Protein AF-A0A1G4XG08-F1 (afdb_monomer_lite)

Organism: NCBI:txid1158459

Radius of gyration: 23.26 Å; chains: 1; bounding box: 49×81×55 Å

Sequence (220 aa):
MKAEENRLESWLKKSLYRDVFYKIGMWCVISIISFYIAGKTANFDVAKYLLSFLDKSMPQLNYGWMVLFIIAPVSFFMKDMEAMKPDTWGMETLRGKLGAALRKVTSDLLLWSSGVSTALLTISLMAFAILFYREPQVTYKSLMQIAFVLTVLFIFLFANVWCYFILKRNNAVLFSIMNSQRGIKLGHLIIILFCLYAAHKISVDIDKKATVEQSQPRTS

Structure (mmCIF, N/CA/C/O backbone):
data_AF-A0A1G4XG08-F1
#
_entry.id   AF-A0A1G4XG08-F1
#
loop_
_atom_site.group_PDB
_atom_site.id
_atom_site.type_symbol
_atom_site.label_atom_id
_ato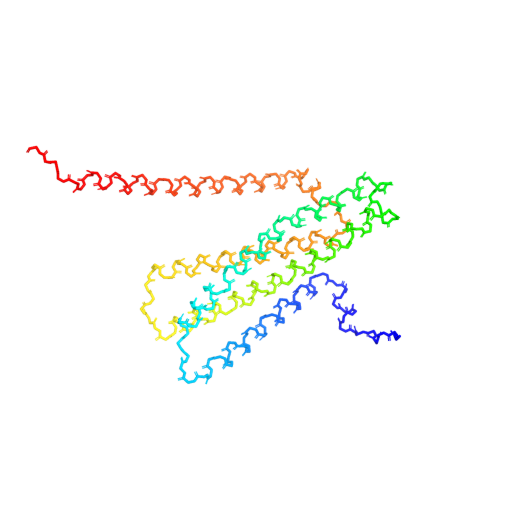m_site.label_alt_id
_atom_site.label_comp_id
_atom_site.label_asym_id
_atom_site.label_entity_id
_atom_site.label_seq_id
_atom_site.pdbx_PDB_ins_code
_atom_site.Cartn_x
_atom_site.Cartn_y
_atom_site.Cartn_z
_atom_site.occupancy
_atom_site.B_iso_or_equiv
_atom_site.auth_seq_id
_atom_site.auth_comp_id
_atom_site.auth_asym_id
_atom_site.auth_atom_id
_atom_site.pdbx_PDB_model_num
ATOM 1 N N . MET A 1 1 ? 17.732 -29.440 -4.649 1.00 34.38 1 MET A N 1
ATOM 2 C CA . MET A 1 1 ? 16.325 -29.796 -4.364 1.00 34.38 1 MET A CA 1
ATOM 3 C C . MET A 1 1 ? 15.429 -28.958 -5.262 1.00 34.38 1 MET A C 1
ATOM 5 O O . MET A 1 1 ? 15.412 -27.745 -5.103 1.00 34.38 1 MET A O 1
ATOM 9 N N . LYS A 1 2 ? 14.759 -29.562 -6.252 1.00 38.59 2 LYS A N 1
ATOM 10 C CA . LYS A 1 2 ? 13.660 -28.891 -6.963 1.00 38.59 2 LYS A CA 1
ATOM 11 C C . LYS A 1 2 ? 12.492 -28.866 -5.980 1.00 38.59 2 LYS A C 1
ATOM 13 O O . LYS A 1 2 ? 11.994 -29.932 -5.639 1.00 38.59 2 LYS A O 1
ATOM 18 N N . ALA A 1 3 ? 12.165 -27.691 -5.444 1.00 47.66 3 ALA A N 1
ATOM 19 C CA . ALA A 1 3 ? 10.993 -27.520 -4.595 1.00 47.66 3 ALA A CA 1
ATOM 20 C C . ALA A 1 3 ? 9.777 -28.068 -5.352 1.00 47.66 3 ALA A C 1
ATOM 22 O O . ALA A 1 3 ? 9.619 -27.744 -6.532 1.00 47.66 3 ALA A O 1
ATOM 23 N N . GLU A 1 4 ? 8.988 -28.933 -4.709 1.00 50.44 4 GLU A N 1
ATOM 24 C CA . GLU A 1 4 ? 7.711 -29.394 -5.252 1.00 50.44 4 GLU A CA 1
ATOM 25 C C . GLU A 1 4 ? 6.959 -28.192 -5.808 1.00 50.44 4 GLU A C 1
ATOM 27 O O . GLU A 1 4 ? 6.835 -27.160 -5.143 1.00 50.44 4 GLU A O 1
ATOM 32 N N . GLU A 1 5 ? 6.527 -28.302 -7.061 1.00 51.34 5 GLU A N 1
ATOM 33 C CA . GLU A 1 5 ? 5.815 -27.238 -7.746 1.00 51.34 5 GLU A CA 1
ATOM 34 C C . GLU A 1 5 ? 4.500 -27.007 -6.998 1.00 51.34 5 GLU A C 1
ATOM 36 O O . GLU A 1 5 ? 3.513 -27.730 -7.154 1.00 51.34 5 GLU A O 1
ATOM 41 N N . ASN A 1 6 ? 4.526 -26.038 -6.086 1.00 69.62 6 ASN A N 1
ATOM 42 C CA . ASN A 1 6 ? 3.450 -25.808 -5.149 1.00 69.62 6 ASN A CA 1
ATOM 43 C C . ASN A 1 6 ? 2.252 -25.310 -5.966 1.00 69.62 6 ASN A C 1
ATOM 45 O O . ASN A 1 6 ? 2.240 -24.171 -6.443 1.00 69.62 6 ASN A O 1
ATOM 49 N N . ARG A 1 7 ? 1.269 -26.189 -6.216 1.00 71.88 7 ARG A N 1
ATOM 50 C CA . ARG A 1 7 ? 0.156 -25.922 -7.150 1.00 71.88 7 ARG A CA 1
ATOM 51 C C . ARG A 1 7 ? -0.544 -24.607 -6.833 1.00 71.88 7 ARG A C 1
ATOM 53 O O . ARG A 1 7 ? -0.902 -23.877 -7.756 1.00 71.88 7 ARG A O 1
ATOM 60 N N . LEU A 1 8 ? -0.673 -24.285 -5.546 1.00 69.25 8 LEU A N 1
ATOM 61 C CA . LEU A 1 8 ? -1.238 -23.031 -5.060 1.00 69.25 8 LEU A CA 1
ATOM 62 C C . LEU A 1 8 ? -0.417 -21.818 -5.518 1.00 69.25 8 LEU A C 1
ATOM 64 O O . LEU A 1 8 ? -0.976 -20.864 -6.047 1.00 69.25 8 LEU A O 1
ATOM 68 N N . GLU A 1 9 ? 0.907 -21.876 -5.404 1.00 66.31 9 GLU A N 1
ATOM 69 C CA . GLU A 1 9 ? 1.798 -20.804 -5.849 1.00 66.31 9 GLU A CA 1
ATOM 70 C C . GLU A 1 9 ? 1.769 -20.642 -7.376 1.00 66.31 9 GLU A C 1
ATOM 72 O O . GLU A 1 9 ? 1.698 -19.520 -7.882 1.00 66.31 9 GLU A O 1
ATOM 77 N N . SER A 1 10 ? 1.735 -21.754 -8.121 1.00 72.50 10 SER A N 1
ATOM 78 C CA . SER A 1 10 ? 1.576 -21.725 -9.583 1.00 72.50 10 SER A CA 1
ATOM 79 C C . SER A 1 10 ? 0.238 -21.098 -10.004 1.00 72.50 10 SER A C 1
ATOM 81 O O . SER A 1 10 ? 0.164 -20.349 -10.978 1.00 72.50 10 SER A O 1
ATOM 83 N N . TRP A 1 11 ? -0.826 -21.357 -9.238 1.00 76.00 11 TRP A N 1
ATOM 84 C CA . TRP A 1 11 ? -2.170 -20.857 -9.502 1.00 76.00 11 TRP A CA 1
ATOM 85 C C . TRP A 1 11 ? -2.322 -19.378 -9.131 1.00 76.00 11 TRP A C 1
ATOM 87 O O . TRP A 1 11 ? -2.945 -18.625 -9.883 1.00 76.00 11 TRP A O 1
ATOM 97 N N . LEU A 1 12 ? -1.710 -18.944 -8.024 1.00 68.31 12 LEU A N 1
ATOM 98 C CA . LEU A 1 12 ? -1.659 -17.540 -7.608 1.00 68.31 12 LEU A CA 1
ATOM 99 C C . LEU A 1 12 ? -0.880 -16.689 -8.616 1.00 68.31 12 LEU A C 1
ATOM 101 O O . LEU A 1 12 ? -1.339 -15.615 -9.000 1.00 68.31 12 LEU A O 1
ATOM 105 N N . LYS A 1 13 ? 0.243 -17.204 -9.136 1.00 68.25 13 LYS A N 1
ATOM 106 C CA . LYS A 1 13 ? 1.067 -16.512 -10.143 1.00 68.25 13 LYS A CA 1
ATOM 107 C C . LYS A 1 13 ? 0.365 -16.304 -11.491 1.00 68.25 13 LYS A C 1
ATOM 109 O O . LYS A 1 13 ? 0.804 -15.450 -12.256 1.00 68.25 13 LYS A O 1
ATOM 114 N N . LYS A 1 14 ? -0.735 -17.018 -11.786 1.00 74.69 14 LYS A N 1
ATOM 115 C CA . LYS A 1 14 ? -1.495 -16.841 -13.042 1.00 74.69 14 LYS A CA 1
ATOM 116 C C . LYS A 1 14 ? -2.183 -15.481 -13.159 1.00 74.69 14 LYS A C 1
ATOM 118 O O . LYS A 1 14 ? -2.494 -15.066 -14.270 1.00 74.69 14 LYS A O 1
ATOM 123 N N . SER A 1 15 ? -2.469 -14.795 -12.053 1.00 76.56 15 SER A N 1
ATOM 124 C CA . SER A 1 15 ? -3.099 -13.473 -12.099 1.00 76.56 15 SER A CA 1
ATOM 125 C C . SER A 1 15 ? -2.672 -12.619 -10.914 1.00 76.56 15 SER A C 1
ATOM 127 O O . SER A 1 15 ? -2.851 -13.014 -9.765 1.00 76.56 15 SER A O 1
ATOM 129 N N . LEU A 1 16 ? -2.188 -11.406 -11.199 1.00 77.56 16 LEU A N 1
ATOM 130 C CA . LEU A 1 16 ? -1.813 -10.418 -10.179 1.00 77.56 16 LEU A CA 1
ATOM 131 C C . LEU A 1 16 ? -2.965 -10.125 -9.210 1.00 77.56 16 LEU A C 1
ATOM 133 O O . LEU A 1 16 ? -2.740 -9.981 -8.014 1.00 77.56 16 LEU A O 1
ATOM 137 N N . TYR A 1 17 ? -4.203 -10.104 -9.710 1.00 77.62 17 TYR A N 1
ATOM 138 C CA . TYR A 1 17 ? -5.384 -9.919 -8.869 1.00 77.62 17 TYR A CA 1
ATOM 139 C C . TYR A 1 17 ? -5.550 -11.058 -7.866 1.00 77.62 17 TYR A C 1
ATOM 141 O O . TYR A 1 17 ? -5.845 -10.796 -6.707 1.00 77.62 17 TYR A O 1
ATOM 149 N N . ARG A 1 18 ? -5.319 -12.311 -8.275 1.00 80.06 18 ARG A N 1
ATOM 150 C CA . ARG A 1 18 ? -5.441 -13.469 -7.375 1.00 80.06 18 ARG A CA 1
ATOM 151 C C . ARG A 1 18 ? -4.390 -13.437 -6.274 1.00 80.06 18 ARG A C 1
ATOM 153 O O . ARG A 1 18 ? -4.743 -13.688 -5.129 1.00 80.06 18 ARG A O 1
ATOM 160 N N . ASP A 1 19 ? -3.146 -13.089 -6.604 1.00 79.81 19 ASP A N 1
ATOM 161 C CA . ASP A 1 19 ? -2.077 -12.942 -5.606 1.00 79.81 19 ASP A CA 1
ATOM 162 C C . ASP A 1 19 ? -2.430 -11.856 -4.575 1.00 79.81 19 ASP A C 1
ATOM 164 O O . ASP A 1 19 ? -2.387 -12.102 -3.370 1.00 79.81 19 ASP A O 1
ATOM 168 N N . VAL A 1 20 ? -2.877 -10.682 -5.036 1.00 82.50 20 VAL A N 1
ATOM 169 C CA . VAL A 1 20 ? -3.282 -9.574 -4.155 1.00 82.50 20 VAL A CA 1
ATOM 170 C C . VAL A 1 20 ? -4.487 -9.951 -3.289 1.00 82.50 20 VAL A C 1
ATOM 172 O O . VAL A 1 20 ? -4.418 -9.810 -2.071 1.00 82.50 20 VAL A O 1
ATOM 175 N N . PHE A 1 21 ? -5.569 -10.472 -3.878 1.00 84.06 21 PHE A N 1
ATOM 176 C CA . PHE A 1 21 ? -6.766 -10.861 -3.124 1.00 84.06 21 PHE A CA 1
ATOM 177 C C . PHE A 1 21 ? -6.480 -11.961 -2.106 1.00 84.06 21 PHE A C 1
ATOM 179 O O . PHE A 1 21 ? -6.967 -11.882 -0.982 1.00 84.06 21 PHE A O 1
ATOM 186 N N . TYR A 1 22 ? -5.671 -12.959 -2.469 1.00 85.25 22 TYR A N 1
ATOM 187 C CA . TYR A 1 22 ? -5.284 -14.023 -1.550 1.00 85.25 22 TYR A CA 1
ATOM 188 C C . TYR A 1 22 ? -4.519 -13.468 -0.350 1.00 85.25 22 TYR A C 1
ATOM 190 O O . TYR A 1 22 ? -4.859 -13.770 0.790 1.00 85.25 22 TYR A O 1
ATOM 198 N N . LYS A 1 23 ? -3.524 -12.608 -0.583 1.00 83.19 23 LYS A N 1
ATOM 199 C CA . LYS A 1 23 ? -2.734 -12.013 0.499 1.00 83.19 23 LYS A CA 1
ATOM 200 C C . LYS A 1 23 ? -3.562 -11.082 1.379 1.00 83.19 23 LYS A C 1
ATOM 202 O O . LYS A 1 23 ? -3.493 -11.217 2.595 1.00 83.19 23 LYS A O 1
ATOM 207 N N . ILE A 1 24 ? -4.382 -10.203 0.800 1.00 84.94 24 ILE A N 1
ATOM 208 C CA . ILE A 1 24 ? -5.313 -9.350 1.560 1.00 84.94 24 ILE A CA 1
ATOM 209 C C . ILE A 1 24 ? -6.262 -10.222 2.396 1.00 84.94 24 ILE A C 1
ATOM 211 O O . ILE A 1 24 ? -6.408 -9.993 3.594 1.00 84.94 24 ILE A O 1
ATOM 215 N N . GLY A 1 25 ? -6.844 -11.267 1.800 1.00 85.75 25 GLY A N 1
ATOM 216 C CA . GLY A 1 25 ? -7.726 -12.205 2.494 1.00 85.75 25 GLY A CA 1
ATOM 217 C C . GLY A 1 25 ? -7.040 -12.920 3.660 1.00 85.75 25 GLY A C 1
ATOM 218 O O . GLY A 1 25 ? -7.596 -12.976 4.754 1.00 85.75 25 GLY A O 1
ATOM 219 N N . MET A 1 26 ? -5.808 -13.397 3.468 1.00 87.62 26 MET A N 1
ATOM 220 C CA . MET A 1 26 ? -5.012 -14.012 4.535 1.00 87.62 26 MET A CA 1
ATOM 221 C C . MET A 1 26 ? -4.754 -13.037 5.688 1.00 87.62 26 MET A C 1
ATOM 223 O O . MET A 1 26 ? -4.928 -13.407 6.848 1.00 87.62 26 MET A O 1
ATOM 227 N N . TRP A 1 27 ? -4.407 -11.781 5.390 1.00 88.88 27 TRP A N 1
ATOM 228 C CA . TRP A 1 27 ? -4.229 -10.748 6.413 1.00 88.88 27 TRP A CA 1
ATOM 229 C C . TRP A 1 27 ? -5.525 -10.442 7.172 1.00 88.88 27 TRP A C 1
ATOM 231 O O . TRP A 1 27 ? -5.478 -10.304 8.395 1.00 88.88 27 TRP A O 1
ATOM 241 N N . CYS A 1 28 ? -6.681 -10.417 6.501 1.00 87.38 28 CYS A N 1
ATOM 242 C CA . CYS A 1 28 ? -7.980 -10.309 7.173 1.00 87.38 28 CYS A CA 1
ATOM 243 C C . CYS A 1 28 ? -8.215 -11.478 8.140 1.00 87.38 28 CYS A C 1
ATOM 245 O O . CYS A 1 28 ? -8.526 -11.252 9.306 1.00 87.38 28 CYS A O 1
ATOM 247 N N . VAL A 1 29 ? -8.031 -12.723 7.685 1.00 88.19 29 VAL A N 1
ATOM 248 C CA . VAL A 1 29 ? -8.264 -13.927 8.506 1.00 88.19 29 VAL A CA 1
ATOM 249 C C . VAL A 1 29 ? -7.344 -13.953 9.728 1.00 88.19 29 VAL A C 1
ATOM 251 O O . VAL A 1 29 ? -7.820 -14.150 10.845 1.00 88.19 29 VAL A O 1
ATOM 254 N N . ILE A 1 30 ? -6.046 -13.688 9.543 1.00 86.81 30 ILE A N 1
ATOM 255 C CA . ILE A 1 30 ? -5.068 -13.609 10.643 1.00 86.81 30 ILE A CA 1
ATOM 256 C C . ILE A 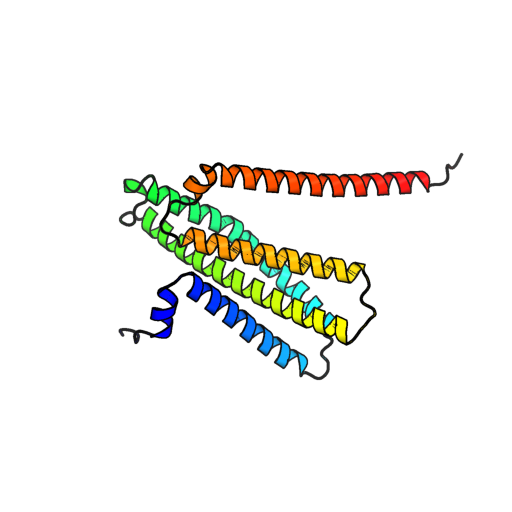1 30 ? -5.487 -12.549 11.665 1.00 86.81 30 ILE A C 1
ATOM 258 O O . ILE A 1 30 ? -5.389 -12.778 12.871 1.00 86.81 30 ILE A O 1
ATOM 262 N N . SER A 1 31 ? -5.986 -11.408 11.192 1.00 84.94 31 SER A N 1
ATOM 263 C CA . SER A 1 31 ? -6.407 -10.300 12.052 1.00 84.94 31 SER A CA 1
ATOM 264 C C . SER A 1 31 ? -7.659 -10.641 12.847 1.00 84.94 31 SER A C 1
ATOM 266 O O . SER A 1 31 ? -7.698 -10.385 14.046 1.00 84.94 31 SER A O 1
ATOM 268 N N . ILE A 1 32 ? -8.648 -11.280 12.214 1.00 85.44 32 ILE A N 1
ATOM 269 C CA . ILE A 1 32 ? -9.876 -11.738 12.876 1.00 85.44 32 ILE A CA 1
ATOM 270 C C . ILE A 1 32 ? -9.545 -12.763 13.964 1.00 85.44 32 ILE A C 1
ATOM 272 O O . ILE A 1 32 ? -10.027 -12.638 15.087 1.00 85.44 32 ILE A O 1
ATOM 276 N N . ILE A 1 33 ? -8.697 -13.753 13.662 1.00 85.44 33 ILE A N 1
ATOM 277 C CA . ILE A 1 33 ? -8.288 -14.779 14.632 1.00 85.44 33 ILE A CA 1
ATOM 278 C C . ILE A 1 33 ? -7.517 -14.143 15.791 1.00 85.44 33 ILE A C 1
ATOM 280 O O . ILE A 1 33 ? -7.834 -14.401 16.951 1.00 85.44 33 ILE A O 1
ATOM 284 N N . SER A 1 34 ? -6.541 -13.282 15.489 1.00 82.25 34 SER A N 1
ATOM 285 C CA . SER A 1 34 ? -5.762 -12.559 16.503 1.00 82.25 34 SER A CA 1
ATOM 286 C C . SER A 1 34 ? -6.666 -11.738 17.421 1.00 82.25 34 SER A C 1
ATOM 288 O O . SER A 1 34 ? -6.534 -11.805 18.642 1.00 82.25 34 SER A O 1
ATOM 290 N N . PHE A 1 35 ? -7.628 -11.017 16.841 1.00 79.12 35 PHE A N 1
ATOM 291 C CA . PHE A 1 35 ? -8.590 -10.216 17.587 1.00 79.12 35 PHE A CA 1
ATOM 292 C C . PHE A 1 35 ? -9.527 -11.082 18.439 1.00 79.12 35 PHE A C 1
ATOM 294 O O . PHE A 1 35 ? -9.784 -10.757 19.594 1.00 79.12 35 PHE A O 1
ATOM 301 N N . TYR A 1 36 ? -9.999 -12.215 17.914 1.00 81.12 36 TYR A N 1
ATOM 302 C CA . TYR A 1 36 ? -10.846 -13.153 18.652 1.00 81.12 36 TYR A CA 1
ATOM 303 C C . TYR A 1 36 ? -10.124 -13.779 19.855 1.00 81.12 36 TYR A C 1
ATOM 305 O O . TYR A 1 36 ? -10.696 -13.863 20.942 1.00 81.12 36 TYR A O 1
ATOM 313 N N . ILE A 1 37 ? -8.862 -14.188 19.682 1.00 80.44 37 ILE A N 1
ATOM 314 C CA . ILE A 1 37 ? -8.031 -14.715 20.775 1.00 80.44 37 ILE A CA 1
ATOM 315 C C . ILE A 1 37 ? -7.805 -13.630 21.831 1.00 80.44 37 ILE A C 1
ATOM 317 O O . ILE A 1 37 ? -7.981 -13.890 23.021 1.00 80.44 37 ILE A O 1
ATOM 321 N N . ALA A 1 38 ? -7.465 -12.413 21.401 1.00 73.75 38 ALA A N 1
ATOM 322 C CA . ALA A 1 38 ? -7.266 -11.283 22.300 1.00 73.75 38 ALA A CA 1
ATOM 323 C C . ALA A 1 38 ? -8.551 -10.909 23.059 1.00 73.75 38 ALA A C 1
ATOM 325 O O . ALA A 1 38 ? -8.492 -10.628 24.247 1.00 73.75 38 ALA A O 1
ATOM 326 N N . GLY A 1 39 ? -9.720 -10.988 22.419 1.00 68.25 39 GLY A N 1
ATOM 327 C CA . GLY A 1 39 ? -11.009 -10.705 23.054 1.00 68.25 39 GLY A CA 1
ATOM 328 C C . GLY A 1 39 ? -11.451 -11.731 24.104 1.00 68.25 39 GLY A C 1
ATOM 329 O O . GLY A 1 39 ? -12.315 -11.422 24.921 1.00 68.25 39 GLY A O 1
ATOM 330 N N . LYS A 1 40 ? -10.880 -12.945 24.108 1.00 70.38 40 LYS A N 1
ATOM 331 C CA . LYS A 1 40 ? -11.204 -13.996 25.088 1.00 70.38 40 LYS A CA 1
ATOM 332 C C . LYS A 1 40 ? -10.440 -13.889 26.410 1.00 70.38 40 LYS A C 1
ATOM 334 O O . LYS A 1 40 ? -10.789 -14.605 27.348 1.00 70.38 40 LYS A O 1
ATOM 339 N N . THR A 1 41 ? -9.419 -13.040 26.526 1.00 69.12 41 THR A N 1
ATOM 340 C CA . THR A 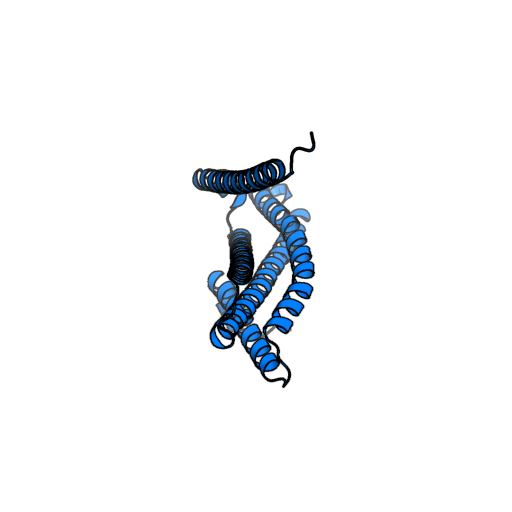1 41 ? -8.733 -12.829 27.809 1.00 69.12 41 THR A CA 1
ATOM 341 C C . THR A 1 41 ? -9.561 -11.911 28.716 1.00 69.12 41 THR A C 1
ATOM 343 O O . THR A 1 41 ? -10.069 -10.875 28.297 1.00 69.12 41 THR A O 1
ATOM 346 N N . ALA A 1 42 ? -9.720 -12.310 29.982 1.00 45.72 42 ALA A N 1
ATOM 347 C CA . ALA A 1 42 ? -10.758 -11.849 30.917 1.00 45.72 42 ALA A CA 1
ATOM 348 C C . ALA A 1 42 ? -10.748 -10.351 31.324 1.00 45.72 42 ALA A C 1
ATOM 350 O O . ALA A 1 42 ? -11.542 -9.957 32.167 1.00 45.72 42 ALA A O 1
ATOM 351 N N . ASN A 1 43 ? -9.896 -9.508 30.729 1.00 56.03 43 ASN A N 1
ATOM 352 C CA . ASN A 1 43 ? -9.788 -8.066 31.007 1.00 56.03 43 ASN A CA 1
ATOM 353 C C . ASN A 1 43 ? -9.700 -7.224 29.717 1.00 56.03 43 ASN A C 1
ATOM 355 O O . ASN A 1 43 ? -9.022 -6.194 29.679 1.00 56.03 43 ASN A O 1
ATOM 359 N N . PHE A 1 44 ? -10.321 -7.681 28.626 1.00 57.78 44 PHE A N 1
ATOM 360 C CA . PHE A 1 44 ? -10.212 -7.008 27.334 1.00 57.78 44 PHE A CA 1
ATOM 361 C C . PHE A 1 44 ? -11.122 -5.775 27.241 1.00 57.78 44 PHE A C 1
ATOM 363 O O . PHE A 1 44 ? -12.272 -5.842 26.804 1.00 57.78 44 PHE A O 1
ATOM 370 N N . ASP A 1 45 ? -10.575 -4.629 27.637 1.00 66.56 45 ASP A N 1
ATOM 371 C CA . ASP A 1 45 ? -11.092 -3.322 27.244 1.00 66.56 45 ASP A CA 1
ATOM 372 C C . ASP A 1 45 ? -10.691 -3.057 25.783 1.00 66.56 45 ASP A C 1
ATOM 374 O O . ASP A 1 45 ? -9.530 -2.782 25.464 1.00 66.56 45 ASP A O 1
ATOM 378 N N . VAL A 1 46 ? -11.675 -3.187 24.890 1.00 64.81 46 VAL A N 1
ATOM 379 C CA . VAL A 1 46 ? -11.520 -3.047 23.435 1.00 64.81 46 VAL A CA 1
ATOM 380 C C . VAL A 1 46 ? -10.995 -1.660 23.069 1.00 64.81 46 VAL A C 1
ATOM 382 O O . VAL A 1 46 ? -10.144 -1.551 22.184 1.00 64.81 46 VAL A O 1
ATOM 385 N N . ALA A 1 47 ? -11.460 -0.610 23.753 1.00 61.69 47 ALA A N 1
ATOM 386 C CA . ALA A 1 47 ? -11.033 0.758 23.489 1.00 61.69 47 ALA A CA 1
ATOM 387 C C . ALA A 1 47 ? -9.567 0.943 23.885 1.00 61.69 47 ALA A C 1
ATOM 389 O O . ALA A 1 47 ? -8.766 1.437 23.089 1.00 61.69 47 ALA A O 1
ATOM 390 N N . LYS A 1 48 ? -9.190 0.481 25.082 1.00 67.00 48 LYS A N 1
ATOM 391 C CA . LYS A 1 48 ? -7.811 0.579 25.576 1.00 67.00 48 LYS A CA 1
ATOM 392 C C . LYS A 1 48 ? -6.836 -0.261 24.753 1.00 67.00 48 LYS A C 1
ATOM 394 O O . LYS A 1 48 ? -5.723 0.191 24.481 1.00 67.00 48 LYS A O 1
ATOM 399 N N . TYR A 1 49 ? -7.241 -1.458 24.332 1.00 67.62 49 TYR A N 1
ATOM 400 C CA . TYR A 1 49 ? -6.430 -2.307 23.464 1.00 67.62 49 TYR A CA 1
ATOM 401 C C . TYR A 1 49 ? -6.239 -1.679 22.083 1.00 67.62 49 TYR A C 1
ATOM 403 O O . TYR A 1 49 ? -5.106 -1.589 21.615 1.00 67.62 49 TYR A O 1
ATOM 411 N N . LEU A 1 50 ? -7.318 -1.199 21.453 1.00 64.69 50 LEU A N 1
ATOM 412 C CA . LEU A 1 50 ? -7.251 -0.562 20.140 1.00 64.69 50 LEU A CA 1
ATOM 413 C C . LEU A 1 50 ? -6.383 0.699 20.178 1.00 64.69 50 LEU A C 1
ATOM 415 O O . LEU A 1 50 ? -5.501 0.842 19.338 1.00 64.69 50 LEU A O 1
ATOM 419 N N . LEU A 1 51 ? -6.591 1.580 21.161 1.00 64.69 51 LEU A N 1
ATOM 420 C CA . LEU A 1 51 ? -5.798 2.801 21.323 1.00 64.69 51 LEU A CA 1
ATOM 421 C C . LEU A 1 51 ? -4.324 2.481 21.574 1.00 64.69 51 LEU A C 1
ATOM 423 O O . LEU A 1 51 ? -3.464 3.019 20.890 1.00 64.69 51 LEU A O 1
ATOM 427 N N . SER A 1 52 ? -4.018 1.551 22.485 1.00 67.12 52 SER A N 1
ATOM 428 C CA . SER A 1 52 ? -2.629 1.171 22.768 1.00 67.12 52 SER A CA 1
ATOM 429 C C . SER A 1 52 ? -1.943 0.506 21.572 1.00 67.12 52 SER A C 1
ATOM 431 O O . SER A 1 52 ? -0.751 0.719 21.344 1.00 67.12 52 SER A O 1
ATOM 433 N N . PHE A 1 53 ? -2.678 -0.300 20.807 1.00 67.00 53 PHE A N 1
ATOM 434 C CA . PHE A 1 53 ? -2.172 -0.935 19.598 1.00 67.00 53 PHE A CA 1
ATOM 435 C C . PHE A 1 53 ? -1.937 0.091 18.488 1.00 67.00 53 PHE A C 1
ATOM 437 O O . PHE A 1 53 ? -0.853 0.116 17.911 1.00 67.00 53 PHE A O 1
ATOM 444 N N . LEU A 1 54 ? -2.894 0.991 18.242 1.00 66.69 54 LEU A N 1
ATOM 445 C CA . LEU A 1 54 ? -2.738 2.081 17.281 1.00 66.69 54 LEU A CA 1
ATOM 446 C C . LEU A 1 54 ? -1.571 2.998 17.664 1.00 66.69 54 LEU A C 1
ATOM 448 O O . LEU A 1 54 ? -0.726 3.256 16.815 1.00 66.69 54 LEU A O 1
ATOM 452 N N . ASP A 1 55 ? -1.448 3.408 18.926 1.00 67.31 55 ASP A N 1
ATOM 453 C CA . ASP A 1 55 ? -0.353 4.275 19.386 1.00 67.31 55 ASP A CA 1
ATOM 454 C C . ASP A 1 55 ? 1.027 3.630 19.211 1.00 67.31 55 ASP A C 1
ATOM 456 O O . ASP A 1 55 ? 1.995 4.309 18.870 1.00 67.31 55 ASP A O 1
ATOM 460 N N . LYS A 1 56 ? 1.140 2.312 19.406 1.00 72.19 56 LYS A N 1
ATOM 461 C CA . LYS A 1 56 ? 2.407 1.586 19.219 1.00 72.19 56 LYS A CA 1
ATOM 462 C C . LYS A 1 56 ? 2.710 1.291 17.752 1.00 72.19 56 LYS A C 1
ATOM 464 O O . LYS A 1 56 ? 3.872 1.339 17.348 1.00 72.19 56 LYS A O 1
ATOM 469 N N . SER A 1 57 ? 1.691 0.983 16.954 1.00 68.56 57 SER A N 1
ATOM 470 C CA . SER A 1 57 ? 1.855 0.603 15.550 1.00 68.56 57 SER A CA 1
ATOM 471 C C . SER A 1 57 ? 1.953 1.806 14.611 1.00 68.56 57 SER A C 1
ATOM 473 O O . SER A 1 57 ? 2.645 1.716 13.600 1.00 68.56 57 SER A O 1
ATOM 475 N N . MET A 1 58 ? 1.332 2.944 14.932 1.00 68.56 58 MET A N 1
ATOM 476 C CA . MET A 1 58 ? 1.340 4.145 14.083 1.00 68.56 58 MET A CA 1
ATOM 477 C C . MET A 1 58 ? 2.741 4.714 13.816 1.00 68.56 58 MET A C 1
ATOM 479 O O . MET A 1 58 ? 3.039 4.982 12.652 1.00 68.56 58 MET A O 1
ATOM 483 N N . PRO A 1 59 ? 3.651 4.848 14.801 1.00 71.56 59 PRO A N 1
ATOM 484 C CA . PRO A 1 59 ? 5.018 5.303 14.536 1.00 71.56 59 PRO A CA 1
ATOM 485 C C . PRO A 1 59 ? 5.794 4.349 13.619 1.00 71.56 59 PRO A C 1
ATOM 487 O O . PRO A 1 59 ? 6.522 4.785 12.727 1.00 71.56 59 PRO A O 1
ATOM 490 N N . GLN A 1 60 ? 5.606 3.040 13.809 1.00 71.31 60 GLN A N 1
ATOM 491 C CA . GLN A 1 60 ? 6.266 1.996 13.019 1.00 71.31 60 GLN A CA 1
ATOM 492 C C . GLN A 1 60 ? 5.752 1.987 11.575 1.00 71.31 60 GLN A C 1
ATOM 494 O O . GLN A 1 60 ? 6.538 1.895 10.631 1.00 71.31 60 GLN A O 1
ATOM 499 N N . LEU A 1 61 ? 4.438 2.146 11.403 1.00 70.38 61 LEU A N 1
ATOM 500 C CA . LEU A 1 61 ? 3.804 2.332 10.101 1.00 70.38 61 LEU A CA 1
ATOM 501 C C . LEU A 1 61 ? 4.326 3.578 9.415 1.00 70.38 61 LEU A C 1
ATOM 503 O O . LEU A 1 61 ? 4.739 3.491 8.268 1.00 70.38 61 LEU A O 1
ATOM 507 N N . ASN A 1 62 ? 4.367 4.708 10.119 1.00 72.88 62 ASN A N 1
ATOM 508 C CA . ASN A 1 62 ? 4.826 5.966 9.550 1.00 72.88 62 ASN A CA 1
ATOM 509 C C . ASN A 1 62 ? 6.266 5.851 9.027 1.00 72.88 62 ASN A C 1
ATOM 511 O O . ASN A 1 62 ? 6.561 6.284 7.915 1.00 72.88 62 ASN A O 1
ATOM 515 N N . TYR A 1 63 ? 7.147 5.177 9.773 1.00 73.88 63 TYR A N 1
ATOM 516 C CA . TYR A 1 63 ? 8.505 4.894 9.311 1.00 73.88 63 TYR A CA 1
ATOM 517 C C . TYR A 1 63 ? 8.524 3.980 8.075 1.00 73.88 63 TYR A C 1
ATOM 519 O O . TYR A 1 63 ? 9.150 4.312 7.068 1.00 73.88 63 TYR A O 1
ATOM 527 N N . GLY A 1 64 ? 7.802 2.854 8.111 1.00 73.81 64 GLY A N 1
ATOM 528 C CA . GLY A 1 64 ? 7.715 1.936 6.971 1.00 73.81 64 GLY A CA 1
ATOM 529 C C . GLY A 1 64 ? 7.132 2.598 5.717 1.00 73.81 64 GLY A C 1
ATOM 530 O O . GLY A 1 64 ? 7.583 2.343 4.601 1.00 73.81 64 GLY A O 1
ATOM 531 N N . TRP A 1 65 ? 6.168 3.498 5.898 1.00 76.06 65 TRP A N 1
ATOM 532 C CA . TRP A 1 65 ? 5.541 4.273 4.833 1.00 76.06 65 TRP A CA 1
ATOM 533 C C . TRP A 1 65 ? 6.479 5.340 4.277 1.00 76.06 65 TRP A C 1
ATOM 535 O O . TRP A 1 65 ? 6.545 5.498 3.062 1.00 76.06 65 TRP A O 1
ATOM 545 N N . MET A 1 66 ? 7.258 6.014 5.127 1.00 74.75 66 MET A N 1
ATOM 546 C CA . MET A 1 66 ? 8.292 6.955 4.691 1.00 74.75 66 MET A CA 1
ATOM 547 C C . MET A 1 66 ? 9.340 6.258 3.816 1.00 74.75 66 MET A C 1
ATOM 549 O O . MET A 1 66 ? 9.693 6.760 2.750 1.00 74.75 66 MET A O 1
ATOM 553 N N . VAL A 1 67 ? 9.790 5.065 4.220 1.00 76.81 67 VAL A N 1
ATOM 554 C CA . VAL A 1 67 ? 10.718 4.254 3.417 1.00 76.81 67 VAL A CA 1
ATOM 555 C C . VAL A 1 67 ? 10.085 3.887 2.073 1.00 76.81 67 VAL A C 1
ATOM 557 O O . VAL A 1 67 ? 10.711 4.091 1.032 1.00 76.81 67 VAL A O 1
ATOM 560 N N . LEU A 1 68 ? 8.832 3.415 2.068 1.00 78.50 68 LEU A N 1
ATOM 561 C CA . LEU A 1 68 ? 8.088 3.102 0.842 1.00 78.50 68 LEU A CA 1
ATOM 562 C C . LEU A 1 68 ? 7.948 4.301 -0.095 1.00 78.50 68 LEU A C 1
ATOM 564 O O . LEU A 1 68 ? 8.110 4.150 -1.306 1.00 78.50 68 LEU A O 1
ATOM 568 N N . PHE A 1 69 ? 7.701 5.483 0.463 1.00 76.31 69 PHE A N 1
ATOM 569 C CA . PHE A 1 69 ? 7.557 6.720 -0.294 1.00 76.31 69 PHE A CA 1
ATOM 570 C C . PHE A 1 69 ? 8.839 7.108 -1.041 1.00 76.31 69 PHE A C 1
ATOM 572 O O . PHE A 1 69 ? 8.762 7.734 -2.091 1.00 76.31 69 PHE A O 1
ATOM 579 N N . ILE A 1 70 ? 10.010 6.695 -0.548 1.00 76.69 70 ILE A N 1
ATOM 580 C CA . ILE A 1 70 ? 11.299 6.935 -1.207 1.00 76.69 70 ILE A CA 1
ATOM 581 C C . ILE A 1 70 ? 11.611 5.823 -2.215 1.00 76.69 70 ILE A C 1
ATOM 583 O O . ILE A 1 70 ? 11.958 6.098 -3.364 1.00 76.69 70 ILE A O 1
ATOM 587 N N . ILE A 1 71 ? 11.478 4.554 -1.819 1.00 80.88 71 ILE A N 1
ATOM 588 C CA . ILE A 1 71 ? 11.919 3.433 -2.666 1.00 80.88 71 ILE A CA 1
ATOM 589 C C . ILE A 1 71 ? 10.967 3.148 -3.835 1.00 80.88 71 ILE A C 1
ATOM 591 O O . ILE A 1 71 ? 11.411 2.641 -4.869 1.00 80.88 71 ILE A O 1
ATOM 595 N N . ALA A 1 72 ? 9.671 3.461 -3.702 1.00 78.44 72 ALA A N 1
ATOM 596 C CA . ALA A 1 72 ? 8.694 3.228 -4.763 1.00 78.44 72 ALA A CA 1
ATOM 597 C C . ALA A 1 72 ? 8.956 4.109 -5.997 1.00 78.44 72 ALA A C 1
ATOM 599 O O . ALA A 1 72 ? 9.113 3.538 -7.080 1.00 78.44 72 ALA A O 1
ATOM 600 N N . PRO A 1 73 ? 9.121 5.444 -5.881 1.00 77.50 73 PRO A N 1
ATOM 601 C CA . PRO A 1 73 ? 9.526 6.291 -7.003 1.00 77.50 73 PRO A CA 1
ATOM 602 C C . PRO A 1 73 ? 10.837 5.854 -7.657 1.00 77.50 73 PRO A C 1
ATOM 604 O O . PRO A 1 73 ? 10.902 5.771 -8.881 1.00 77.50 73 PRO A O 1
ATOM 607 N N . VAL A 1 74 ? 11.861 5.508 -6.867 1.00 78.00 74 VAL A N 1
ATOM 608 C CA . VAL A 1 74 ? 13.154 5.039 -7.401 1.00 78.00 74 VAL A CA 1
ATOM 609 C C . VAL A 1 74 ? 12.978 3.752 -8.210 1.00 78.00 74 VAL A C 1
ATOM 611 O O . VAL A 1 74 ? 13.533 3.614 -9.300 1.00 78.00 74 VAL A O 1
ATOM 614 N N . SER A 1 75 ? 12.153 2.825 -7.724 1.00 83.19 75 SER A N 1
ATOM 615 C CA . SER A 1 75 ? 11.856 1.572 -8.426 1.00 83.19 75 SER A CA 1
ATOM 616 C C . SER A 1 75 ? 11.100 1.790 -9.731 1.00 83.19 75 SER A C 1
ATOM 618 O O . SER A 1 75 ? 11.369 1.108 -10.723 1.00 83.19 75 SER A O 1
ATOM 620 N N . PHE A 1 76 ? 10.171 2.746 -9.754 1.00 80.00 76 PHE A N 1
ATOM 621 C CA . PHE A 1 76 ? 9.507 3.130 -10.991 1.00 80.00 76 PHE A CA 1
ATOM 622 C C . PHE A 1 76 ? 10.455 3.822 -11.969 1.00 80.00 76 PHE A C 1
ATOM 624 O O . PHE A 1 76 ? 10.433 3.500 -13.151 1.00 80.00 76 PHE A O 1
ATOM 631 N N . PHE A 1 77 ? 11.326 4.708 -11.488 1.00 80.44 77 PHE A N 1
ATOM 632 C CA . PHE A 1 77 ? 12.340 5.348 -12.319 1.00 80.44 77 PHE A CA 1
ATOM 633 C C . PHE A 1 77 ? 13.256 4.310 -12.974 1.00 80.44 77 PHE A C 1
ATOM 635 O O . PHE A 1 77 ? 13.456 4.340 -14.183 1.00 80.44 77 PHE A O 1
ATOM 642 N N . MET A 1 78 ? 13.756 3.338 -12.207 1.00 79.94 78 MET A N 1
ATOM 643 C CA . MET A 1 78 ? 14.590 2.261 -12.749 1.00 79.94 78 MET A CA 1
ATOM 644 C C . MET A 1 78 ? 13.856 1.430 -13.805 1.00 79.94 78 MET A C 1
ATOM 646 O O . MET A 1 78 ? 14.457 1.037 -14.803 1.00 79.94 78 MET A O 1
ATOM 650 N N . LYS A 1 79 ? 12.555 1.192 -13.613 1.00 80.50 79 LYS A N 1
ATOM 651 C CA . LYS A 1 79 ? 11.710 0.510 -14.596 1.00 80.50 79 LYS A CA 1
ATOM 652 C C . LYS A 1 79 ? 11.544 1.315 -15.888 1.00 80.50 79 LYS A C 1
ATOM 654 O O . LYS A 1 79 ? 11.633 0.744 -16.969 1.00 80.50 79 LYS A O 1
ATOM 659 N N . ASP A 1 80 ? 11.300 2.616 -15.781 1.00 79.38 80 ASP A N 1
ATOM 660 C CA . ASP A 1 80 ? 11.136 3.484 -16.948 1.00 79.38 80 ASP A CA 1
ATOM 661 C C . ASP A 1 80 ? 12.472 3.656 -17.693 1.00 79.38 80 ASP A C 1
ATOM 663 O O . ASP A 1 80 ? 12.501 3.629 -18.922 1.00 79.38 80 ASP A O 1
ATOM 667 N N . MET A 1 81 ? 13.595 3.729 -16.971 1.00 77.25 81 MET A N 1
ATOM 668 C CA . MET A 1 81 ? 14.939 3.780 -17.557 1.00 77.25 81 MET A CA 1
ATOM 669 C C . MET A 1 81 ? 15.317 2.497 -18.301 1.00 77.25 81 MET A C 1
ATOM 671 O O . MET A 1 81 ? 15.928 2.585 -19.364 1.00 77.25 81 MET A O 1
ATOM 675 N N . GLU A 1 82 ? 14.932 1.323 -17.789 1.00 82.00 82 GLU A N 1
ATOM 676 C CA . GLU A 1 82 ? 15.085 0.048 -18.504 1.00 82.00 82 GLU A CA 1
ATOM 677 C C . GLU A 1 82 ? 14.337 0.065 -19.846 1.00 82.00 82 GLU A C 1
ATOM 679 O O . GLU A 1 82 ? 14.876 -0.389 -20.852 1.00 82.00 82 GLU A O 1
ATOM 684 N N . ALA A 1 83 ? 13.130 0.638 -19.881 1.00 79.00 83 ALA A N 1
ATOM 685 C CA . ALA A 1 83 ? 12.330 0.729 -21.100 1.00 79.00 83 ALA A CA 1
ATOM 686 C C . ALA A 1 83 ? 12.843 1.790 -22.092 1.00 79.00 83 ALA A C 1
ATOM 688 O O . ALA A 1 83 ? 12.759 1.587 -23.300 1.00 79.00 83 ALA A O 1
ATOM 689 N N . MET A 1 84 ? 13.359 2.924 -21.605 1.00 77.88 84 MET A N 1
ATOM 690 C CA . MET A 1 84 ? 13.823 4.030 -22.457 1.00 77.88 84 MET A CA 1
ATOM 691 C C . MET A 1 84 ? 15.265 3.879 -22.944 1.00 77.88 84 MET A C 1
ATOM 693 O O . MET A 1 84 ? 15.599 4.375 -24.017 1.00 77.88 84 MET A O 1
ATOM 697 N N . LYS A 1 85 ? 16.145 3.267 -22.143 1.00 82.12 85 LYS A N 1
ATOM 698 C CA . LYS A 1 85 ? 17.581 3.131 -22.435 1.00 82.12 85 LYS A CA 1
ATOM 699 C C . LYS A 1 85 ? 18.058 1.694 -22.178 1.00 82.12 85 LYS A C 1
ATOM 701 O O . LYS A 1 85 ? 18.910 1.484 -21.303 1.00 82.12 85 LYS A O 1
ATOM 706 N N . PRO A 1 86 ? 17.545 0.708 -22.935 1.00 80.31 86 PRO A N 1
ATOM 707 C CA . PRO A 1 86 ? 17.847 -0.707 -22.718 1.00 80.31 86 PRO A CA 1
ATOM 708 C C . PRO A 1 86 ? 19.347 -1.022 -22.816 1.00 80.31 86 PRO A C 1
ATOM 710 O O . PRO A 1 86 ? 19.838 -1.854 -22.061 1.00 80.31 86 PRO A O 1
ATOM 713 N N . ASP A 1 87 ? 20.114 -0.289 -23.625 1.00 81.38 87 ASP A N 1
ATOM 714 C CA . ASP A 1 87 ? 21.561 -0.519 -23.777 1.00 81.38 87 ASP A CA 1
ATOM 715 C C . ASP A 1 87 ? 22.363 -0.256 -22.490 1.00 81.38 87 ASP A C 1
ATOM 717 O O . ASP A 1 87 ? 23.439 -0.812 -22.283 1.00 81.38 87 ASP A O 1
ATOM 721 N N . THR A 1 88 ? 21.843 0.591 -21.594 1.00 79.19 88 THR A N 1
ATOM 722 C CA . THR A 1 88 ? 22.518 0.953 -20.332 1.00 79.19 88 THR A CA 1
ATOM 723 C C . THR A 1 88 ? 21.807 0.407 -19.093 1.00 79.19 88 THR A C 1
ATOM 725 O O . THR A 1 88 ? 22.459 0.138 -18.081 1.00 79.19 88 THR A O 1
ATOM 728 N N . TRP A 1 89 ? 20.490 0.196 -19.167 1.00 78.81 89 TRP A N 1
ATOM 729 C CA . TRP A 1 89 ? 19.638 -0.229 -18.048 1.00 78.81 89 TRP A CA 1
ATOM 730 C C . TRP A 1 89 ? 18.929 -1.571 -18.271 1.00 78.81 89 TRP A C 1
ATOM 732 O O . TRP A 1 89 ? 18.159 -1.995 -17.411 1.00 78.81 89 TRP A O 1
ATOM 742 N N . GLY A 1 90 ? 19.186 -2.247 -19.391 1.00 76.69 90 GLY A N 1
ATOM 743 C CA . GLY A 1 90 ? 18.627 -3.561 -19.700 1.00 76.69 90 GLY A CA 1
ATOM 744 C C . GLY A 1 90 ? 19.113 -4.654 -18.748 1.00 76.69 90 GLY A C 1
ATOM 745 O O . GLY A 1 90 ? 20.122 -4.504 -18.060 1.00 76.69 90 GLY A O 1
ATOM 746 N N . MET A 1 91 ? 18.404 -5.785 -18.719 1.00 80.75 91 MET A N 1
ATOM 747 C CA . MET A 1 91 ? 18.684 -6.906 -17.803 1.00 80.75 91 MET A CA 1
ATOM 748 C C . MET A 1 91 ? 20.077 -7.523 -17.934 1.00 80.75 91 MET A C 1
ATOM 750 O O . MET A 1 91 ? 20.561 -8.142 -16.985 1.00 80.75 91 MET A O 1
ATOM 754 N N . GLU A 1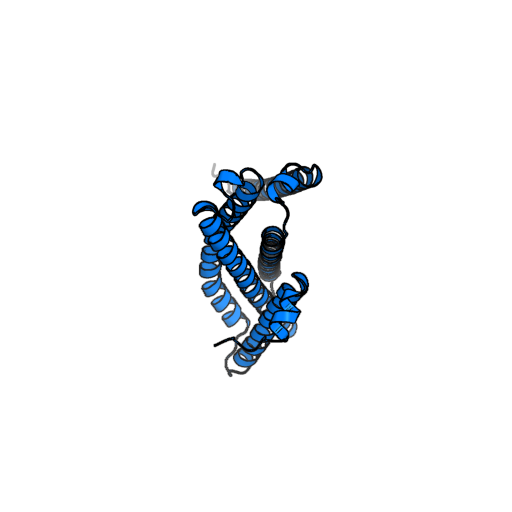 92 ? 20.747 -7.310 -19.062 1.00 82.94 92 GLU A N 1
ATOM 755 C CA . GLU A 1 92 ? 22.122 -7.762 -19.262 1.00 82.94 92 GLU A CA 1
ATOM 756 C C . GLU A 1 92 ? 23.146 -6.902 -18.502 1.00 82.94 92 GLU A C 1
ATOM 758 O O . GLU A 1 92 ? 24.240 -7.373 -18.183 1.00 82.94 92 GLU A O 1
ATOM 763 N N . THR A 1 93 ? 22.795 -5.667 -18.120 1.00 83.38 93 THR A N 1
ATOM 764 C CA . THR A 1 93 ? 23.701 -4.758 -17.406 1.00 83.38 93 THR A CA 1
ATOM 765 C C . THR A 1 93 ? 23.598 -4.916 -15.886 1.00 83.38 93 THR A C 1
ATOM 767 O O . THR A 1 93 ? 22.549 -5.247 -15.327 1.00 83.38 93 THR A O 1
ATOM 770 N N . LEU A 1 94 ? 24.693 -4.628 -15.167 1.00 83.44 94 LEU A N 1
ATOM 771 C CA . LEU A 1 94 ? 24.709 -4.633 -13.695 1.00 83.44 94 LEU A CA 1
ATOM 772 C C . LEU A 1 94 ? 23.641 -3.684 -13.117 1.00 83.44 94 LEU A C 1
ATOM 774 O O . LEU A 1 94 ? 22.969 -4.013 -12.140 1.00 83.44 94 LEU A O 1
ATOM 778 N N . ARG A 1 95 ? 23.459 -2.517 -13.753 1.00 78.12 95 ARG A N 1
ATOM 779 C CA . ARG A 1 95 ? 22.460 -1.510 -13.360 1.00 78.12 95 ARG A CA 1
ATOM 780 C C . ARG A 1 95 ? 21.038 -2.034 -13.533 1.00 78.12 95 ARG A C 1
ATOM 782 O O . ARG A 1 95 ? 20.226 -1.853 -12.629 1.00 78.12 95 ARG A O 1
ATOM 789 N N . GLY A 1 96 ? 20.759 -2.734 -14.633 1.00 81.81 96 GLY A N 1
ATOM 790 C CA . GLY A 1 96 ? 19.475 -3.394 -14.844 1.00 81.81 96 GLY A CA 1
ATOM 791 C C . GLY A 1 96 ? 19.202 -4.476 -13.799 1.00 81.81 96 GLY A C 1
ATOM 792 O O . GLY A 1 96 ? 18.128 -4.493 -13.200 1.00 81.81 96 GLY A O 1
ATOM 793 N N . LYS A 1 97 ? 20.186 -5.333 -13.497 1.00 86.38 97 LYS A N 1
ATOM 794 C CA . LYS A 1 97 ? 20.051 -6.388 -12.472 1.00 86.38 97 LYS A CA 1
ATOM 795 C C . LYS A 1 97 ? 19.771 -5.814 -11.080 1.00 86.38 97 LYS A C 1
ATOM 797 O O . LYS A 1 97 ? 18.869 -6.294 -10.393 1.00 86.38 97 LYS A O 1
ATOM 802 N N . LEU A 1 98 ? 20.486 -4.756 -10.687 1.00 86.19 98 LEU A N 1
ATOM 803 C CA . LEU A 1 98 ? 20.225 -4.037 -9.435 1.00 86.19 98 LEU A CA 1
ATOM 804 C C . LEU A 1 98 ? 18.831 -3.398 -9.429 1.00 86.19 98 LEU A C 1
ATOM 806 O O . LEU A 1 98 ? 18.113 -3.511 -8.436 1.00 86.19 98 LEU A O 1
ATOM 810 N N . GLY A 1 99 ? 18.405 -2.800 -10.544 1.00 83.19 99 GLY A N 1
ATOM 811 C CA . GLY A 1 99 ? 17.056 -2.252 -10.680 1.00 83.19 99 GLY A CA 1
ATOM 812 C C . GLY A 1 99 ? 15.957 -3.313 -10.615 1.00 83.19 99 GLY A C 1
ATOM 813 O O . GLY A 1 99 ? 14.918 -3.097 -9.995 1.00 83.19 99 GLY A O 1
ATOM 814 N N . ALA A 1 100 ? 16.174 -4.500 -11.179 1.00 85.25 100 ALA A N 1
ATOM 815 C CA . ALA A 1 100 ? 15.259 -5.632 -11.042 1.00 85.25 100 ALA A CA 1
ATOM 816 C C . ALA A 1 100 ? 15.166 -6.135 -9.596 1.00 85.25 100 ALA A C 1
ATOM 818 O O . ALA A 1 100 ? 14.060 -6.377 -9.108 1.00 85.25 100 ALA A O 1
ATOM 819 N N . ALA A 1 101 ? 16.301 -6.238 -8.899 1.00 87.38 101 ALA A N 1
ATOM 820 C CA . ALA A 1 101 ? 16.335 -6.612 -7.489 1.00 87.38 101 ALA A CA 1
ATOM 821 C C . ALA A 1 101 ? 15.588 -5.590 -6.621 1.00 87.38 101 ALA A C 1
ATOM 823 O O . ALA A 1 101 ? 14.720 -5.980 -5.839 1.00 87.38 101 ALA A O 1
ATOM 824 N N . LEU A 1 102 ? 15.846 -4.291 -6.817 1.00 87.56 102 LEU A N 1
ATOM 825 C CA . LEU A 1 102 ? 15.160 -3.227 -6.086 1.00 87.56 102 LEU A CA 1
ATOM 826 C C . LEU A 1 102 ? 13.650 -3.262 -6.337 1.00 87.56 102 LEU A C 1
ATOM 828 O O . LEU A 1 102 ? 12.877 -3.298 -5.386 1.00 87.56 102 LEU A O 1
ATOM 832 N N . ARG A 1 103 ? 13.216 -3.367 -7.601 1.00 87.31 103 ARG A N 1
ATOM 833 C CA . ARG A 1 103 ? 11.789 -3.492 -7.944 1.00 87.31 103 ARG A CA 1
ATOM 834 C C . ARG A 1 103 ? 11.142 -4.706 -7.292 1.00 87.31 103 ARG A C 1
ATOM 836 O O . ARG A 1 103 ? 9.994 -4.621 -6.870 1.00 87.31 103 ARG A O 1
ATOM 843 N N . LYS A 1 104 ? 11.848 -5.835 -7.199 1.00 88.44 104 LYS A N 1
ATOM 844 C CA . LYS A 1 104 ? 11.335 -7.020 -6.503 1.00 88.44 104 LYS A CA 1
ATOM 845 C C . LYS A 1 104 ? 11.136 -6.733 -5.013 1.00 88.44 104 LYS A C 1
ATOM 847 O O . LYS A 1 104 ? 10.037 -6.944 -4.514 1.00 88.44 104 LYS A O 1
ATOM 852 N N . VAL A 1 105 ? 12.149 -6.181 -4.346 1.00 88.94 105 VAL A N 1
ATOM 853 C CA . VAL A 1 105 ? 12.081 -5.818 -2.920 1.00 88.94 105 VAL A CA 1
ATOM 854 C C . VAL A 1 105 ? 10.961 -4.810 -2.661 1.00 88.94 105 VAL A C 1
ATOM 856 O O . VAL A 1 105 ? 10.154 -4.999 -1.757 1.00 88.94 105 VAL A O 1
ATOM 859 N N . THR A 1 106 ? 10.851 -3.773 -3.486 1.00 88.25 106 THR A N 1
ATOM 860 C CA . THR A 1 106 ? 9.785 -2.775 -3.383 1.00 88.25 106 THR A CA 1
ATOM 861 C C . THR A 1 106 ? 8.408 -3.374 -3.648 1.00 88.25 106 THR A C 1
ATOM 863 O O . THR A 1 106 ? 7.465 -3.044 -2.937 1.00 88.25 106 THR A O 1
ATOM 866 N N . SER A 1 107 ? 8.276 -4.287 -4.615 1.00 87.44 107 SER A N 1
ATOM 867 C CA . SER A 1 107 ? 7.028 -5.021 -4.857 1.00 87.44 107 SER A CA 1
ATOM 868 C C . SER A 1 107 ? 6.599 -5.813 -3.625 1.00 87.44 107 SER A C 1
ATOM 870 O O . SER A 1 107 ? 5.423 -5.791 -3.267 1.00 87.44 107 SER A O 1
ATOM 872 N N . ASP A 1 108 ? 7.537 -6.511 -2.987 1.00 87.69 108 ASP A N 1
ATOM 873 C CA . ASP A 1 108 ? 7.251 -7.311 -1.801 1.00 87.69 108 ASP A CA 1
ATOM 874 C C . ASP A 1 108 ? 6.896 -6.401 -0.616 1.00 87.69 108 ASP A C 1
ATOM 876 O O . ASP A 1 108 ? 5.886 -6.631 0.045 1.00 87.69 108 ASP A O 1
ATOM 880 N N . LEU A 1 109 ? 7.636 -5.307 -0.406 1.00 88.12 109 LEU A N 1
ATOM 881 C CA . LEU A 1 109 ? 7.355 -4.323 0.646 1.00 88.12 109 LEU A CA 1
ATOM 882 C C . LEU A 1 109 ? 5.990 -3.640 0.478 1.00 88.12 109 LEU A C 1
ATOM 884 O O . LEU A 1 109 ? 5.271 -3.490 1.463 1.00 88.12 109 LEU A O 1
ATOM 888 N N . LEU A 1 110 ? 5.601 -3.259 -0.745 1.00 88.50 110 LEU A N 1
ATOM 889 C CA . LEU A 1 110 ? 4.279 -2.679 -1.027 1.00 88.50 110 LEU A CA 1
ATOM 890 C C . LEU A 1 110 ? 3.156 -3.650 -0.658 1.00 88.50 110 LEU A C 1
ATOM 892 O O . LEU A 1 110 ? 2.139 -3.257 -0.085 1.00 88.50 110 LEU A O 1
ATOM 896 N N . LEU A 1 111 ? 3.353 -4.931 -0.963 1.00 87.50 111 LEU A N 1
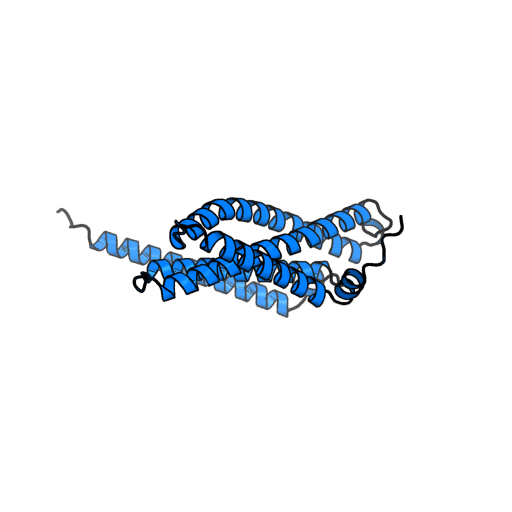ATOM 897 C CA . LEU A 1 111 ? 2.366 -5.963 -0.694 1.00 87.50 111 LEU A CA 1
ATOM 898 C C . LEU A 1 111 ? 2.287 -6.301 0.802 1.00 87.50 111 LEU A C 1
ATOM 900 O O . LEU A 1 111 ? 1.192 -6.446 1.342 1.00 87.50 111 LEU A O 1
ATOM 904 N N . TRP A 1 112 ? 3.428 -6.365 1.487 1.00 87.62 112 TRP A N 1
ATOM 905 C CA . TRP A 1 112 ? 3.484 -6.497 2.944 1.00 87.62 112 TRP A CA 1
ATOM 906 C C . TRP A 1 112 ? 2.813 -5.316 3.640 1.00 87.62 112 TRP A C 1
ATOM 908 O O . TRP A 1 112 ? 1.995 -5.510 4.534 1.00 87.62 112 TRP A O 1
ATOM 918 N N . SER A 1 113 ? 3.096 -4.095 3.190 1.00 86.06 113 SER A N 1
ATOM 919 C CA . SER A 1 113 ? 2.487 -2.883 3.732 1.00 86.06 113 SER A CA 1
ATOM 920 C C . SER A 1 113 ? 0.977 -2.847 3.506 1.00 86.06 113 SER A C 1
ATOM 922 O O . SER A 1 113 ? 0.232 -2.547 4.434 1.00 86.06 113 SER A O 1
ATOM 924 N N . SER A 1 114 ? 0.502 -3.256 2.324 1.00 87.56 114 SER A N 1
ATOM 925 C CA . SER A 1 114 ? -0.926 -3.476 2.062 1.00 87.56 114 SER A CA 1
ATOM 926 C C . SER A 1 114 ? -1.538 -4.494 3.031 1.00 87.56 114 SER A C 1
ATOM 928 O O . SER A 1 114 ? -2.632 -4.265 3.549 1.00 87.56 114 SER A O 1
ATOM 930 N N . GLY A 1 115 ? -0.829 -5.582 3.329 1.00 86.69 115 GLY A N 1
ATOM 931 C CA . GLY A 1 115 ? -1.243 -6.570 4.320 1.00 86.69 115 GLY A CA 1
ATOM 932 C C . GLY A 1 115 ? -1.426 -5.987 5.719 1.00 86.69 115 GLY A C 1
ATOM 933 O O . GLY A 1 115 ? -2.493 -6.126 6.315 1.00 86.69 115 GLY A O 1
ATOM 934 N N . VAL A 1 116 ? -0.424 -5.254 6.207 1.00 84.56 116 VAL A N 1
ATOM 935 C CA . VAL A 1 116 ? -0.488 -4.585 7.516 1.00 84.56 116 VAL A CA 1
ATOM 936 C C . VAL A 1 116 ? -1.613 -3.544 7.548 1.00 84.56 116 VAL A C 1
ATOM 938 O O . VAL A 1 116 ? -2.398 -3.522 8.493 1.00 84.56 116 VAL A O 1
ATOM 941 N N . SER A 1 117 ? -1.767 -2.720 6.507 1.00 85.25 117 SER A N 1
ATOM 942 C CA . SER A 1 117 ? -2.875 -1.758 6.414 1.00 85.25 117 SER A CA 1
ATOM 943 C C . SER A 1 117 ? -4.242 -2.440 6.435 1.00 85.25 117 SER A C 1
ATOM 945 O O . SER A 1 117 ? -5.152 -1.952 7.099 1.00 85.25 117 SER A O 1
ATOM 947 N N . THR A 1 118 ? -4.380 -3.586 5.762 1.00 87.94 118 THR A N 1
ATOM 948 C CA . THR A 1 118 ? -5.608 -4.398 5.772 1.00 87.94 118 THR A CA 1
ATOM 949 C C . THR A 1 118 ? -5.901 -4.936 7.171 1.00 87.94 118 THR A C 1
ATOM 951 O O . THR A 1 118 ? -7.041 -4.868 7.633 1.00 87.94 118 THR A O 1
ATOM 954 N N . ALA A 1 119 ? -4.878 -5.439 7.864 1.00 85.94 119 ALA A N 1
ATOM 955 C CA . ALA A 1 119 ? -5.009 -5.944 9.223 1.00 85.94 119 ALA A CA 1
ATOM 956 C C . ALA A 1 119 ? -5.510 -4.860 10.185 1.00 85.94 119 ALA A C 1
ATOM 958 O O . ALA A 1 119 ? -6.484 -5.058 10.911 1.00 85.94 119 ALA A O 1
ATOM 959 N N . LEU A 1 120 ? -4.900 -3.676 10.118 1.00 83.38 120 LEU A N 1
ATOM 960 C CA . LEU A 1 120 ? -5.283 -2.516 10.922 1.00 83.38 120 LEU A CA 1
ATOM 961 C C . LEU A 1 120 ? -6.696 -2.037 10.613 1.00 83.38 120 LEU A C 1
ATOM 963 O O . LEU A 1 120 ? -7.449 -1.747 11.540 1.00 83.38 120 LEU A O 1
ATOM 967 N N . LEU A 1 121 ? -7.070 -1.984 9.332 1.00 86.38 121 LEU A N 1
ATOM 968 C CA . LEU A 1 121 ? -8.433 -1.673 8.902 1.00 86.38 121 LEU A CA 1
ATOM 969 C C . LEU A 1 121 ? -9.435 -2.658 9.496 1.00 86.38 121 LEU A C 1
ATOM 971 O O . LEU A 1 121 ? -10.437 -2.240 10.068 1.00 86.38 121 LEU A O 1
ATOM 975 N N . THR A 1 122 ? -9.141 -3.954 9.407 1.00 85.88 122 THR A N 1
ATOM 976 C CA . THR A 1 122 ? -10.021 -5.021 9.899 1.00 85.88 122 THR A CA 1
ATOM 977 C C . THR A 1 122 ? -10.206 -4.924 11.411 1.00 85.88 122 THR A C 1
ATOM 979 O O . THR A 1 122 ? -11.337 -4.896 11.889 1.00 85.88 122 THR A O 1
ATOM 982 N N . ILE A 1 123 ? -9.109 -4.797 12.166 1.00 81.62 123 ILE A N 1
ATOM 983 C CA . ILE A 1 123 ? -9.141 -4.649 13.629 1.00 81.62 123 ILE A CA 1
ATOM 984 C C . ILE A 1 123 ? -9.895 -3.377 14.029 1.00 81.62 123 ILE A C 1
ATOM 986 O O . ILE A 1 123 ? -10.733 -3.419 14.926 1.00 81.62 123 ILE A O 1
ATOM 990 N N . SER A 1 124 ? -9.645 -2.261 13.341 1.00 78.94 124 SER A N 1
ATOM 991 C CA . SER A 1 124 ? -10.304 -0.982 13.628 1.00 78.94 124 SER A CA 1
ATOM 992 C C . SER A 1 124 ? -11.807 -1.038 13.349 1.00 78.94 124 SER A C 1
ATOM 994 O O . SER A 1 124 ? -12.590 -0.546 14.155 1.00 78.94 124 SER A O 1
ATOM 996 N N . LEU A 1 125 ? -12.226 -1.680 12.253 1.00 84.19 125 LEU A N 1
ATOM 997 C CA . LEU A 1 125 ? -13.641 -1.883 11.926 1.00 84.19 125 LEU A CA 1
ATOM 998 C C . LEU A 1 125 ? -14.335 -2.804 12.936 1.00 84.19 125 LEU A C 1
ATOM 1000 O O . LEU A 1 125 ? -15.440 -2.497 13.374 1.00 84.19 125 LEU A O 1
ATOM 1004 N N . MET A 1 126 ? -13.688 -3.903 13.340 1.00 79.81 126 MET A N 1
ATOM 1005 C CA . MET A 1 126 ? -14.226 -4.805 14.365 1.00 79.81 126 MET A CA 1
ATOM 1006 C C . MET A 1 126 ? -14.373 -4.099 15.713 1.00 79.81 126 MET A C 1
ATOM 1008 O O . MET A 1 126 ? -15.421 -4.193 16.349 1.00 79.81 126 MET A O 1
ATOM 1012 N N . ALA A 1 127 ? -13.348 -3.360 16.138 1.00 75.62 127 ALA A N 1
ATOM 1013 C CA . ALA A 1 127 ? -13.394 -2.604 17.380 1.00 75.62 127 ALA A CA 1
ATOM 1014 C C . ALA A 1 127 ? -14.476 -1.516 17.337 1.00 75.62 127 ALA A C 1
ATOM 1016 O O . ALA A 1 127 ? -15.227 -1.370 18.297 1.00 75.62 127 ALA A O 1
ATOM 1017 N N . PHE A 1 128 ? -14.621 -0.815 16.209 1.00 76.25 128 PHE A N 1
ATOM 1018 C CA . PHE A 1 128 ? -15.692 0.160 16.011 1.00 76.25 128 PHE A CA 1
ATOM 1019 C C . PHE A 1 128 ? -17.086 -0.480 16.095 1.00 76.25 128 PHE A C 1
ATOM 1021 O O . PHE A 1 128 ? -17.951 0.037 16.798 1.00 76.25 128 PHE A O 1
ATOM 1028 N N . ALA A 1 129 ? -17.294 -1.634 15.451 1.00 78.31 129 ALA A N 1
ATOM 1029 C CA . ALA A 1 129 ? -18.558 -2.367 15.518 1.00 78.31 129 ALA A CA 1
ATOM 1030 C C . ALA A 1 129 ? -18.905 -2.800 16.954 1.00 78.31 129 ALA A C 1
ATOM 1032 O O . ALA A 1 129 ? -20.059 -2.702 17.368 1.00 78.31 129 ALA A O 1
ATOM 1033 N N . ILE A 1 130 ? -17.910 -3.236 17.734 1.00 74.00 130 ILE A N 1
ATOM 1034 C CA . ILE A 1 130 ? -18.108 -3.629 19.135 1.00 74.00 130 ILE A CA 1
ATOM 1035 C C . ILE A 1 130 ? -18.417 -2.420 20.017 1.00 74.00 130 ILE A C 1
ATOM 1037 O O . ILE A 1 130 ? -19.324 -2.504 20.841 1.00 74.00 130 ILE A O 1
ATOM 1041 N N . LEU A 1 131 ? -17.705 -1.302 19.842 1.00 72.12 131 LEU A N 1
ATOM 1042 C CA . LEU A 1 131 ? -17.963 -0.069 20.592 1.00 72.12 131 LEU A CA 1
ATOM 1043 C C . LEU A 1 131 ? -19.379 0.449 20.334 1.00 72.12 131 LEU A C 1
ATOM 1045 O O . LEU A 1 131 ? -20.088 0.760 21.283 1.00 72.12 131 LEU A O 1
ATOM 1049 N N . PHE A 1 132 ? -19.829 0.439 19.076 1.00 72.75 132 PHE A N 1
ATOM 1050 C CA . PHE A 1 132 ? -21.193 0.833 18.719 1.00 72.75 132 PHE A CA 1
ATOM 1051 C C . PHE A 1 132 ? -22.261 -0.086 19.339 1.00 72.75 132 PHE A C 1
ATOM 1053 O O . PHE A 1 132 ? -23.353 0.372 19.665 1.00 72.75 132 PHE A O 1
ATOM 1060 N N . TYR A 1 133 ? -21.953 -1.376 19.520 1.00 70.44 133 TYR A N 1
ATOM 1061 C CA . TYR A 1 133 ? -22.882 -2.353 20.097 1.00 70.44 133 TYR A CA 1
ATOM 1062 C C . TYR A 1 133 ? -22.907 -2.350 21.636 1.00 70.44 133 TYR A C 1
ATOM 1064 O O . TYR A 1 133 ? -23.958 -2.589 22.227 1.00 70.44 133 TYR A O 1
ATOM 1072 N N . ARG A 1 134 ? -21.765 -2.116 22.303 1.00 66.81 134 ARG A N 1
ATOM 1073 C CA . ARG A 1 134 ? -21.645 -2.177 23.775 1.00 66.81 134 ARG A CA 1
ATOM 1074 C C . ARG A 1 134 ? -21.829 -0.836 24.482 1.00 66.81 134 ARG A C 1
ATOM 1076 O O . ARG A 1 134 ? -22.328 -0.837 25.602 1.00 66.81 134 ARG A O 1
ATOM 1083 N N . GLU A 1 135 ? -21.426 0.278 23.878 1.00 60.38 135 GLU A N 1
ATOM 1084 C CA . GLU A 1 135 ? -21.395 1.585 24.542 1.00 60.38 135 GLU A CA 1
ATOM 1085 C C . GLU A 1 135 ? -22.009 2.673 23.642 1.00 60.38 135 GLU A C 1
ATOM 1087 O O . GLU A 1 135 ? -21.331 3.228 22.778 1.00 60.38 135 GLU A O 1
ATOM 1092 N N . PRO A 1 136 ? -23.285 3.053 23.845 1.00 56.50 136 PRO A N 1
ATOM 1093 C CA . PRO A 1 136 ? -23.949 4.068 23.022 1.00 56.50 136 PRO A CA 1
ATOM 1094 C C . PRO A 1 136 ? -23.452 5.510 23.267 1.00 56.50 136 PRO A C 1
ATOM 1096 O O . PRO A 1 136 ? -23.998 6.447 22.691 1.00 56.50 136 PRO A O 1
ATOM 1099 N N . GLN A 1 137 ? -22.418 5.723 24.092 1.00 56.00 137 GLN A N 1
ATOM 1100 C CA . GLN A 1 137 ? -21.872 7.050 24.420 1.00 56.00 137 GLN A CA 1
ATOM 1101 C C . GLN A 1 137 ? -20.642 7.435 23.579 1.00 56.00 137 GLN A C 1
ATOM 1103 O O . GLN A 1 137 ? -19.750 8.147 24.043 1.00 56.00 137 GLN A O 1
ATOM 1108 N N . VAL A 1 138 ? -20.571 6.991 22.322 1.00 60.00 138 VAL A N 1
ATOM 1109 C CA . VAL A 1 138 ? -19.513 7.441 21.407 1.00 60.00 138 VAL A CA 1
ATOM 1110 C C . VAL A 1 138 ? -19.740 8.916 21.059 1.00 60.00 138 VAL A C 1
ATOM 1112 O O . VAL A 1 138 ? -20.584 9.261 20.234 1.00 60.00 138 VAL A O 1
ATOM 1115 N N . THR A 1 139 ? -18.964 9.806 21.676 1.00 63.75 139 THR A N 1
ATOM 1116 C CA . THR A 1 139 ? -18.974 11.242 21.367 1.00 63.75 139 THR A CA 1
ATOM 1117 C C . THR A 1 139 ? -18.662 11.480 19.884 1.00 63.75 139 THR A C 1
ATOM 1119 O O . THR A 1 139 ? -17.726 10.894 19.337 1.00 63.75 139 THR A O 1
ATOM 1122 N N . TYR A 1 140 ? -19.378 12.411 19.240 1.00 62.97 140 TYR A N 1
ATOM 1123 C CA . TYR A 1 140 ? -19.199 12.781 17.822 1.00 62.97 140 TYR A CA 1
ATOM 1124 C C . TYR A 1 140 ? -17.729 13.044 17.433 1.00 62.97 140 TYR A C 1
ATOM 1126 O O . TYR A 1 140 ? -17.269 12.643 16.365 1.00 62.97 140 TYR A O 1
ATOM 1134 N N . LYS A 1 141 ? -16.953 13.658 18.338 1.00 60.47 141 LYS A N 1
ATOM 1135 C CA . LYS A 1 141 ? -15.515 13.924 18.164 1.00 60.47 141 LYS A CA 1
ATOM 1136 C C . LYS A 1 141 ? -14.685 12.643 17.991 1.00 60.47 141 LYS A C 1
ATOM 1138 O O . LYS A 1 141 ? -13.815 12.602 17.123 1.00 60.47 141 LYS A O 1
ATOM 1143 N N . SER A 1 142 ? -14.966 11.606 18.778 1.00 66.44 142 SER A N 1
ATOM 1144 C CA . SER A 1 142 ? -14.282 10.308 18.707 1.00 66.44 142 SER A CA 1
ATOM 1145 C C . SER A 1 142 ? -14.651 9.565 17.422 1.00 66.44 142 SER A C 1
ATOM 1147 O O . SER A 1 142 ? -13.795 8.977 16.766 1.00 66.44 142 SER A O 1
ATOM 1149 N N . LEU A 1 143 ? -15.916 9.672 17.011 1.00 70.44 143 LEU A N 1
ATOM 1150 C CA . LEU A 1 143 ? -16.442 9.099 15.772 1.00 70.44 143 LEU A CA 1
ATOM 1151 C C . LEU A 1 143 ? -15.748 9.688 14.531 1.00 70.44 143 LEU A C 1
ATOM 1153 O O . LEU A 1 143 ? -15.278 8.945 13.670 1.00 70.44 143 LEU A O 1
ATOM 1157 N N . MET A 1 144 ? -15.594 11.016 14.483 1.00 67.38 144 MET A N 1
ATOM 1158 C CA . MET A 1 144 ? -14.876 11.710 13.406 1.00 67.38 144 MET A CA 1
ATOM 1159 C C . MET A 1 144 ? -13.391 11.330 13.339 1.00 67.38 144 MET A C 1
ATOM 1161 O O . MET A 1 144 ? -12.848 11.168 12.247 1.00 67.38 144 MET A O 1
ATOM 1165 N N . GLN A 1 145 ? -12.725 11.154 14.486 1.00 64.94 145 GLN A N 1
ATOM 1166 C CA . GLN A 1 145 ? -11.327 10.708 14.522 1.00 64.94 145 GLN A CA 1
ATOM 1167 C C . GLN A 1 145 ? -11.165 9.275 14.005 1.00 64.94 145 GLN A C 1
ATOM 1169 O O . GLN A 1 145 ? -10.276 9.020 13.194 1.00 64.94 145 GLN A O 1
ATOM 1174 N N . ILE A 1 146 ? -12.043 8.354 14.412 1.00 70.75 146 ILE A N 1
ATOM 1175 C CA . ILE A 1 146 ? -12.021 6.966 13.930 1.00 70.75 146 ILE A CA 1
ATOM 1176 C C . ILE A 1 146 ? -12.288 6.921 12.421 1.00 70.75 146 ILE A C 1
ATOM 1178 O O . ILE A 1 146 ? -11.542 6.275 11.686 1.00 70.75 146 ILE A O 1
ATOM 1182 N N . ALA A 1 147 ? -13.295 7.656 11.940 1.00 74.62 147 ALA A N 1
ATOM 1183 C CA . ALA A 1 147 ? -13.605 7.747 10.514 1.00 74.62 147 ALA A CA 1
ATOM 1184 C C . ALA A 1 147 ? -12.422 8.298 9.699 1.00 74.62 147 ALA A C 1
ATOM 1186 O O . ALA A 1 147 ? -12.108 7.774 8.627 1.00 74.62 147 ALA A O 1
ATOM 1187 N N . PHE A 1 148 ? -11.721 9.309 10.220 1.00 74.25 148 PHE A N 1
ATOM 1188 C CA . PHE A 1 148 ? -10.514 9.845 9.594 1.00 74.25 148 PHE A CA 1
ATOM 1189 C C . PHE A 1 148 ? -9.399 8.794 9.509 1.00 74.25 148 PHE A C 1
ATOM 1191 O O . PHE A 1 148 ? -8.849 8.581 8.429 1.00 74.25 148 PHE A O 1
ATOM 1198 N N . VAL A 1 149 ? -9.103 8.083 10.604 1.00 73.44 149 VAL A N 1
ATOM 1199 C CA . VAL A 1 149 ? -8.077 7.023 10.623 1.00 73.44 149 VAL A CA 1
ATOM 1200 C C . VAL A 1 149 ? -8.418 5.901 9.638 1.00 73.44 149 VAL A C 1
ATOM 1202 O O . VAL A 1 149 ? -7.556 5.490 8.861 1.00 73.44 149 VAL A O 1
ATOM 1205 N N . LEU A 1 150 ? -9.676 5.447 9.608 1.00 80.38 150 LEU A N 1
ATOM 1206 C CA . LEU A 1 150 ? -10.147 4.439 8.652 1.00 80.38 150 LEU A CA 1
ATOM 1207 C C . LEU A 1 150 ? -9.984 4.911 7.202 1.00 80.38 150 LEU A C 1
ATOM 1209 O O . LEU A 1 150 ? -9.511 4.153 6.357 1.00 80.38 150 LEU A O 1
ATOM 1213 N N . THR A 1 151 ? -10.320 6.173 6.925 1.00 78.94 151 THR A N 1
ATOM 1214 C CA . THR A 1 151 ? -10.183 6.769 5.589 1.00 78.94 151 THR A CA 1
ATOM 1215 C C . THR A 1 151 ? -8.718 6.827 5.157 1.00 78.94 151 THR A C 1
ATOM 1217 O O . THR A 1 151 ? -8.391 6.425 4.042 1.00 78.94 151 THR A O 1
ATOM 1220 N N . VAL A 1 152 ? -7.817 7.267 6.041 1.00 77.94 152 VAL A N 1
ATOM 1221 C CA . VAL A 1 152 ? -6.372 7.316 5.763 1.00 77.94 152 VAL A CA 1
ATOM 1222 C C . VAL A 1 152 ? -5.820 5.915 5.496 1.00 77.94 152 VAL A C 1
ATOM 1224 O O . VAL A 1 152 ? -5.127 5.718 4.498 1.00 77.94 152 VAL A O 1
ATOM 1227 N N . LEU A 1 153 ? -6.166 4.926 6.327 1.00 80.75 153 LEU A N 1
ATOM 1228 C CA . LEU A 1 153 ? -5.743 3.537 6.124 1.00 80.75 153 LEU A CA 1
ATOM 1229 C C . LEU A 1 153 ? -6.269 2.963 4.803 1.00 80.75 153 LEU A C 1
ATOM 1231 O O . LEU A 1 153 ? -5.543 2.238 4.123 1.00 80.75 153 LEU A O 1
ATOM 1235 N N . PHE A 1 154 ? -7.500 3.305 4.417 1.00 82.56 154 PHE A N 1
ATOM 1236 C CA . PHE A 1 154 ? -8.099 2.863 3.159 1.00 82.56 154 PHE A CA 1
ATOM 1237 C C . PHE A 1 154 ? -7.406 3.473 1.937 1.00 82.56 154 PHE A C 1
ATOM 1239 O O . PHE A 1 154 ? -7.044 2.745 1.011 1.00 82.56 154 PHE A O 1
ATOM 1246 N N . ILE A 1 155 ? -7.154 4.786 1.951 1.00 82.31 155 ILE A N 1
ATOM 1247 C CA . ILE A 1 155 ? -6.395 5.470 0.893 1.00 82.31 155 ILE A CA 1
ATOM 1248 C C . ILE A 1 155 ? -5.001 4.855 0.768 1.00 82.31 155 ILE A C 1
ATOM 1250 O O . ILE A 1 155 ? -4.536 4.587 -0.339 1.00 82.31 155 ILE A O 1
ATOM 1254 N N . PHE A 1 156 ? -4.346 4.594 1.897 1.00 81.56 156 PHE A N 1
ATOM 1255 C CA . PHE A 1 156 ? -3.003 4.036 1.912 1.00 81.56 156 PHE A CA 1
ATOM 1256 C C . PHE A 1 156 ? -2.961 2.593 1.386 1.00 81.56 156 PHE A C 1
ATOM 1258 O O . PHE A 1 156 ? -2.114 2.252 0.558 1.00 81.56 156 PHE A O 1
ATOM 1265 N N . LEU A 1 157 ? -3.924 1.759 1.792 1.00 86.75 157 LEU A N 1
ATOM 1266 C CA . LEU A 1 157 ? -4.114 0.417 1.245 1.00 86.75 157 LEU A CA 1
ATOM 1267 C C . LEU A 1 157 ? -4.281 0.468 -0.278 1.00 86.75 157 LEU A C 1
ATOM 1269 O O . LEU A 1 157 ? -3.594 -0.256 -1.001 1.00 86.75 157 LEU A O 1
ATOM 1273 N N . PHE A 1 158 ? -5.160 1.348 -0.760 1.00 84.12 158 PHE A N 1
ATOM 1274 C CA . PHE A 1 158 ? -5.409 1.515 -2.186 1.00 84.12 158 PHE A CA 1
ATOM 1275 C C . PHE A 1 158 ? -4.149 1.967 -2.931 1.00 84.12 158 PHE A C 1
ATOM 1277 O O . PHE A 1 158 ? -3.804 1.377 -3.953 1.00 84.12 158 PHE A O 1
ATOM 1284 N N . ALA A 1 159 ? -3.420 2.953 -2.401 1.00 83.00 159 ALA A N 1
ATOM 1285 C CA . ALA A 1 159 ? -2.179 3.451 -2.987 1.00 83.00 159 ALA A CA 1
ATOM 1286 C C . ALA A 1 159 ? -1.106 2.355 -3.089 1.00 83.00 159 ALA A C 1
ATOM 1288 O O . ALA A 1 159 ? -0.494 2.197 -4.143 1.00 83.00 159 ALA A O 1
ATOM 1289 N N . ASN A 1 160 ? -0.918 1.547 -2.042 1.00 85.62 160 ASN A N 1
ATOM 1290 C CA . ASN A 1 160 ? 0.033 0.434 -2.054 1.00 85.62 160 ASN A CA 1
ATOM 1291 C C . ASN A 1 160 ? -0.317 -0.626 -3.097 1.00 85.62 160 ASN A C 1
ATOM 1293 O O . ASN A 1 160 ? 0.545 -1.039 -3.877 1.00 85.62 160 ASN A O 1
ATOM 1297 N N . VAL A 1 161 ? -1.582 -1.055 -3.128 1.00 86.00 161 VAL A N 1
ATOM 1298 C CA . VAL A 1 161 ? -2.073 -2.040 -4.098 1.00 86.00 161 VAL A CA 1
ATOM 1299 C C . VAL A 1 161 ? -1.920 -1.497 -5.517 1.00 86.00 161 VAL A C 1
ATOM 1301 O O . VAL A 1 161 ? -1.412 -2.189 -6.399 1.00 86.00 161 VAL A O 1
ATOM 1304 N N . TRP A 1 162 ? -2.290 -0.237 -5.734 1.00 84.69 162 TRP A N 1
ATOM 1305 C CA . TRP A 1 162 ? -2.148 0.440 -7.017 1.00 84.69 162 TRP A CA 1
ATOM 1306 C C . TRP A 1 162 ? -0.686 0.512 -7.474 1.00 84.69 162 TRP A C 1
ATOM 1308 O O . TRP A 1 162 ? -0.364 0.083 -8.585 1.00 84.69 162 TRP A O 1
ATOM 1318 N N . CYS A 1 163 ? 0.221 0.967 -6.605 1.00 83.31 163 CYS A N 1
ATOM 1319 C CA . CYS A 1 163 ? 1.658 0.999 -6.870 1.00 83.31 163 CYS A CA 1
ATOM 1320 C C . CYS A 1 163 ? 2.208 -0.397 -7.184 1.00 83.31 163 CYS A C 1
ATOM 1322 O O . CYS A 1 163 ? 2.968 -0.550 -8.139 1.00 83.31 163 CYS A O 1
ATOM 1324 N N . TYR A 1 164 ? 1.784 -1.426 -6.445 1.00 85.94 164 TYR A N 1
ATOM 1325 C CA . TYR A 1 164 ? 2.162 -2.814 -6.705 1.00 85.94 164 TYR A CA 1
ATOM 1326 C C . TYR A 1 164 ? 1.732 -3.266 -8.111 1.00 85.94 164 TYR A C 1
ATOM 1328 O O . TYR A 1 164 ? 2.552 -3.785 -8.875 1.00 85.94 164 TYR A O 1
ATOM 1336 N N . PHE A 1 165 ? 0.475 -3.014 -8.496 1.00 83.56 165 PHE A N 1
ATOM 1337 C CA . PHE A 1 165 ? -0.034 -3.353 -9.830 1.00 83.56 165 PHE A CA 1
ATOM 1338 C C . PHE A 1 165 ? 0.746 -2.647 -10.938 1.00 83.56 165 PHE A C 1
ATOM 1340 O O . PHE A 1 165 ? 1.127 -3.279 -11.927 1.00 83.56 165 PHE A O 1
ATOM 1347 N N . ILE A 1 166 ? 1.013 -1.350 -10.773 1.00 80.00 166 ILE A N 1
ATOM 1348 C CA . ILE A 1 166 ? 1.789 -0.570 -11.739 1.00 80.00 166 ILE A CA 1
ATOM 1349 C C . ILE A 1 166 ? 3.210 -1.114 -11.853 1.00 80.00 166 ILE A C 1
ATOM 1351 O O . ILE A 1 166 ? 3.721 -1.249 -12.965 1.00 80.00 166 ILE A O 1
ATOM 1355 N N . LEU A 1 167 ? 3.850 -1.456 -10.734 1.00 80.25 167 LEU A N 1
ATOM 1356 C CA . LEU A 1 167 ? 5.226 -1.945 -10.723 1.00 80.25 167 LEU A CA 1
ATOM 1357 C C . LEU A 1 167 ? 5.338 -3.304 -11.427 1.00 80.25 167 LEU A C 1
ATOM 1359 O O . LEU A 1 167 ? 6.286 -3.517 -12.183 1.00 80.25 167 LEU A O 1
ATOM 1363 N N . LYS A 1 168 ? 4.339 -4.180 -11.268 1.00 79.50 168 LYS A N 1
ATOM 1364 C CA . LYS A 1 168 ? 4.301 -5.519 -11.880 1.00 79.50 168 LYS A CA 1
ATOM 1365 C C . LYS A 1 168 ? 3.827 -5.570 -13.333 1.00 79.50 168 LYS A C 1
ATOM 1367 O O . LYS A 1 168 ? 4.124 -6.542 -14.021 1.00 79.50 168 LYS A O 1
ATOM 1372 N N . ARG A 1 169 ? 3.091 -4.571 -13.822 1.00 76.50 169 ARG A N 1
ATOM 1373 C CA . ARG A 1 169 ? 2.606 -4.546 -15.215 1.00 76.50 169 ARG A CA 1
ATOM 1374 C C . ARG A 1 169 ? 3.758 -4.277 -16.190 1.00 76.50 169 ARG A C 1
ATOM 1376 O O . ARG A 1 169 ? 4.528 -3.370 -15.939 1.00 76.50 169 ARG A O 1
ATOM 1383 N N . ASN A 1 170 ? 3.865 -4.965 -17.325 1.00 62.66 170 ASN A N 1
ATOM 1384 C CA . ASN A 1 170 ? 5.032 -4.847 -18.228 1.00 62.66 170 ASN A CA 1
ATOM 1385 C C . ASN A 1 170 ? 5.236 -3.491 -18.940 1.00 62.66 170 ASN A C 1
ATOM 1387 O O . ASN A 1 170 ? 6.220 -3.325 -19.650 1.00 62.66 170 ASN A O 1
ATOM 1391 N N . ASN A 1 171 ? 4.348 -2.514 -18.762 1.00 60.41 171 ASN A N 1
ATOM 1392 C CA . ASN A 1 171 ? 4.449 -1.239 -19.472 1.00 60.41 171 ASN A CA 1
ATOM 1393 C C . ASN A 1 171 ? 5.281 -0.219 -18.666 1.00 60.41 171 ASN A C 1
ATOM 1395 O O . ASN A 1 171 ? 5.269 -0.237 -17.430 1.00 60.41 171 ASN A O 1
ATOM 1399 N N . ALA A 1 172 ? 5.958 0.703 -19.359 1.00 58.62 172 ALA A N 1
ATOM 1400 C CA . ALA A 1 172 ? 6.537 1.921 -18.778 1.00 58.62 172 ALA A CA 1
ATOM 1401 C C . ALA A 1 172 ? 5.398 2.885 -18.403 1.00 58.62 172 ALA A C 1
ATOM 1403 O O . ALA A 1 172 ? 4.989 3.769 -19.160 1.00 58.62 172 ALA A O 1
ATOM 1404 N N . VAL A 1 173 ? 4.751 2.587 -17.278 1.00 56.75 173 VAL A N 1
ATOM 1405 C CA . VAL A 1 173 ? 3.464 3.179 -16.913 1.00 56.75 173 VAL A CA 1
ATOM 1406 C C . VAL A 1 173 ? 3.625 4.600 -16.370 1.00 56.75 173 VAL A C 1
ATOM 1408 O O . VAL A 1 173 ? 2.712 5.391 -16.566 1.00 56.75 173 VAL A O 1
ATOM 1411 N N . LEU A 1 174 ? 4.747 4.975 -15.744 1.00 55.25 174 LEU A N 1
ATOM 1412 C CA . LEU A 1 174 ? 4.889 6.326 -15.184 1.00 55.25 174 LEU A CA 1
ATOM 1413 C C . LEU A 1 174 ? 5.038 7.371 -16.295 1.00 55.25 174 LEU A C 1
ATOM 1415 O O . LEU A 1 174 ? 4.290 8.347 -16.304 1.00 55.25 174 LEU A O 1
ATOM 1419 N N . PHE A 1 175 ? 5.853 7.087 -17.313 1.00 51.12 175 PHE A N 1
ATOM 1420 C CA . PHE A 1 175 ? 5.897 7.885 -18.541 1.00 51.12 175 PHE A CA 1
ATOM 1421 C C . PHE A 1 175 ? 4.551 7.918 -19.288 1.00 51.12 175 PHE A C 1
ATOM 1423 O O . PHE A 1 175 ? 4.106 8.978 -19.720 1.00 51.12 175 PHE A O 1
ATOM 1430 N N . SER A 1 176 ? 3.840 6.789 -19.390 1.00 54.47 176 SER A N 1
ATOM 1431 C CA . SER A 1 176 ? 2.520 6.737 -20.041 1.00 54.47 176 SER A CA 1
ATOM 1432 C C . SER A 1 176 ? 1.415 7.467 -19.258 1.00 54.47 176 SER A C 1
ATOM 1434 O O . SER A 1 176 ? 0.545 8.073 -19.879 1.00 54.47 176 SER A O 1
ATOM 1436 N N . ILE A 1 177 ? 1.432 7.443 -17.921 1.00 57.25 177 ILE A N 1
ATOM 1437 C CA . ILE A 1 177 ? 0.455 8.134 -17.062 1.00 57.25 177 ILE A CA 1
ATOM 1438 C C . ILE A 1 177 ? 0.753 9.632 -16.989 1.00 57.25 177 ILE A C 1
ATOM 1440 O O . ILE A 1 177 ? -0.184 10.421 -17.097 1.00 57.25 177 ILE A O 1
ATOM 1444 N N . MET A 1 178 ? 2.022 10.034 -16.851 1.00 53.69 178 MET A N 1
ATOM 1445 C CA . MET A 1 178 ? 2.413 11.450 -16.882 1.00 53.69 178 MET A CA 1
ATOM 1446 C C . MET A 1 178 ? 2.138 12.084 -18.244 1.00 53.69 178 MET A C 1
ATOM 1448 O O . MET A 1 178 ? 1.734 13.239 -18.299 1.00 53.69 178 MET A O 1
ATOM 1452 N N . ASN A 1 179 ? 2.288 11.324 -19.331 1.00 52.50 179 ASN A N 1
ATOM 1453 C CA . ASN A 1 179 ? 1.983 11.789 -20.684 1.00 52.50 179 ASN A CA 1
ATOM 1454 C C . ASN A 1 179 ? 0.510 11.551 -21.089 1.00 52.50 179 ASN A C 1
ATOM 1456 O O . ASN A 1 179 ? 0.091 11.890 -22.193 1.00 52.50 179 ASN A O 1
ATOM 1460 N N . SER A 1 180 ? -0.304 10.967 -20.202 1.00 50.78 180 SER A N 1
ATOM 1461 C CA . SER A 1 180 ? -1.738 10.774 -20.418 1.00 50.78 180 SER A CA 1
ATOM 1462 C C . SER A 1 180 ? -2.507 11.977 -19.890 1.00 50.78 180 SER A C 1
ATOM 1464 O O . SER A 1 180 ? -2.467 12.289 -18.698 1.00 50.78 180 SER A O 1
ATOM 1466 N N . GLN A 1 181 ? -3.311 12.606 -20.754 1.00 50.03 181 GLN A N 1
ATOM 1467 C CA . GLN A 1 181 ? -4.202 13.706 -20.362 1.00 50.03 181 GLN A CA 1
ATOM 1468 C C . GLN A 1 181 ? -5.095 13.358 -19.159 1.00 50.03 181 GLN A C 1
ATOM 1470 O O . GLN A 1 181 ? -5.466 14.245 -18.394 1.00 50.03 181 GLN A O 1
ATOM 1475 N N . ARG A 1 182 ? -5.449 12.078 -18.965 1.00 55.16 182 ARG A N 1
ATOM 1476 C CA . ARG A 1 182 ? -6.253 11.641 -17.813 1.00 55.16 182 ARG A CA 1
ATOM 1477 C C . ARG A 1 182 ? -5.459 11.678 -16.506 1.00 55.16 182 ARG A C 1
ATOM 1479 O O . ARG A 1 182 ? -6.026 12.067 -15.492 1.00 55.16 182 ARG A O 1
ATOM 1486 N N . GLY A 1 183 ? -4.172 11.325 -16.534 1.00 52.84 183 GLY A N 1
ATOM 1487 C CA . GLY A 1 183 ? -3.285 11.379 -15.367 1.00 52.84 183 GLY A CA 1
ATOM 1488 C C . GLY A 1 183 ? -3.020 12.814 -14.914 1.00 52.84 183 GLY A C 1
ATOM 1489 O O . GLY A 1 183 ? -3.149 13.118 -13.731 1.00 52.84 183 GLY A O 1
ATOM 1490 N N . ILE A 1 184 ? -2.774 13.719 -15.867 1.00 56.81 184 ILE A N 1
ATOM 1491 C CA . ILE A 1 184 ? -2.597 15.154 -15.597 1.00 56.81 184 ILE A CA 1
ATOM 1492 C C . ILE A 1 184 ? -3.874 15.763 -14.997 1.00 56.81 184 ILE A C 1
ATOM 1494 O O . ILE A 1 184 ? -3.796 16.480 -14.000 1.00 56.81 184 ILE A O 1
ATOM 1498 N N . LYS A 1 185 ? -5.055 15.444 -15.552 1.00 60.38 185 LYS A N 1
ATOM 1499 C CA . LYS A 1 185 ? -6.351 15.916 -15.028 1.00 60.38 185 LYS A CA 1
ATOM 1500 C C . LYS A 1 185 ? -6.632 15.408 -13.611 1.00 60.38 185 LYS A C 1
ATOM 1502 O O . LYS A 1 185 ? -7.084 16.184 -12.776 1.00 60.38 185 LYS A O 1
ATOM 1507 N N . LEU A 1 186 ? -6.326 14.140 -13.317 1.00 59.31 186 LEU A N 1
ATOM 1508 C CA . LEU A 1 186 ? -6.468 13.577 -11.968 1.00 59.31 186 LEU A CA 1
ATOM 1509 C C . LEU A 1 186 ? -5.491 14.210 -10.970 1.00 59.31 186 LEU A C 1
ATOM 1511 O O . LEU A 1 186 ? -5.885 14.519 -9.850 1.00 59.31 186 LEU A O 1
ATOM 1515 N N . GLY A 1 187 ? -4.243 14.453 -11.384 1.00 62.28 187 GLY A N 1
ATOM 1516 C CA . GLY A 1 187 ? -3.251 15.148 -10.562 1.00 62.28 187 GLY A CA 1
ATOM 1517 C C . GLY A 1 187 ? -3.694 16.566 -10.199 1.00 62.28 187 GLY A C 1
ATOM 1518 O O . GLY A 1 187 ? -3.654 16.939 -9.030 1.00 62.28 187 GLY A O 1
ATOM 1519 N N . HIS A 1 188 ? -4.209 17.326 -11.171 1.00 61.50 188 HIS A N 1
ATOM 1520 C CA . HIS A 1 188 ? -4.766 18.658 -10.917 1.00 61.50 188 HIS A CA 1
ATOM 1521 C C . HIS A 1 188 ? -5.979 18.605 -9.986 1.00 61.50 188 HIS A C 1
ATOM 1523 O O . HIS A 1 188 ? -6.074 19.425 -9.080 1.00 61.50 188 HIS A O 1
ATOM 1529 N N . LEU A 1 189 ? -6.873 17.625 -10.149 1.00 60.38 189 LEU A N 1
ATOM 1530 C CA . LEU A 1 189 ? -8.028 17.452 -9.266 1.00 60.38 189 LEU A CA 1
ATOM 1531 C C . LEU A 1 189 ? -7.598 17.220 -7.807 1.00 60.38 189 LEU A C 1
ATOM 1533 O O . LEU A 1 189 ? -8.159 17.825 -6.898 1.00 60.38 189 LEU A O 1
ATOM 1537 N N . ILE A 1 190 ? -6.578 16.384 -7.584 1.00 67.94 190 ILE A N 1
ATOM 1538 C CA . ILE A 1 190 ? -6.035 16.106 -6.246 1.00 67.94 190 ILE A CA 1
ATOM 1539 C C . ILE A 1 190 ? -5.378 17.356 -5.654 1.00 67.94 190 ILE A C 1
ATOM 1541 O O . ILE A 1 190 ? -5.613 17.660 -4.488 1.00 67.94 190 ILE A O 1
ATOM 1545 N N . ILE A 1 191 ? -4.606 18.107 -6.445 1.00 69.94 191 ILE A N 1
ATOM 1546 C CA . ILE A 1 191 ? -3.985 19.365 -6.002 1.00 69.94 191 ILE A CA 1
ATOM 1547 C C . ILE A 1 191 ? -5.060 20.391 -5.630 1.00 69.94 191 ILE A C 1
ATOM 1549 O O . ILE A 1 191 ? -4.983 20.986 -4.561 1.00 69.94 191 ILE A O 1
ATOM 1553 N N . ILE A 1 192 ? -6.096 20.553 -6.458 1.00 68.88 192 ILE A N 1
ATOM 1554 C CA . ILE A 1 192 ? -7.216 21.465 -6.187 1.00 68.88 192 ILE A CA 1
ATOM 1555 C C . ILE A 1 192 ? -7.948 21.052 -4.906 1.00 68.88 192 ILE A C 1
ATOM 1557 O O . ILE A 1 192 ? -8.208 21.901 -4.058 1.00 68.88 192 ILE A O 1
ATOM 1561 N N . LEU A 1 193 ? -8.227 19.760 -4.713 1.00 65.25 193 LEU A N 1
ATOM 1562 C CA . LEU A 1 193 ? -8.841 19.247 -3.483 1.00 65.25 193 LEU A CA 1
ATOM 1563 C C . LEU A 1 193 ? -7.959 19.489 -2.251 1.00 65.25 193 LEU A C 1
ATOM 1565 O O . LEU A 1 193 ? -8.469 19.858 -1.195 1.00 65.25 193 LEU A O 1
ATOM 1569 N N . PHE A 1 194 ? -6.640 19.338 -2.383 1.00 63.88 194 PHE A N 1
ATOM 1570 C CA . PHE A 1 194 ? -5.693 19.605 -1.302 1.00 63.88 194 PHE A CA 1
ATOM 1571 C C . PHE A 1 194 ? -5.615 21.102 -0.967 1.00 63.88 194 PHE A C 1
ATOM 1573 O O . PHE A 1 194 ? -5.607 21.472 0.206 1.00 63.88 194 PHE A O 1
ATOM 1580 N N . CYS A 1 195 ? -5.637 21.974 -1.980 1.00 60.94 195 CYS A N 1
ATOM 1581 C CA . CYS A 1 195 ? -5.713 23.425 -1.813 1.00 60.94 195 CYS A CA 1
ATOM 1582 C C . CYS A 1 195 ? -7.033 23.858 -1.167 1.00 60.94 195 CYS A C 1
ATOM 1584 O O . CYS A 1 195 ? -7.014 24.694 -0.270 1.00 60.94 195 CYS A O 1
ATOM 1586 N N . LEU A 1 196 ? -8.164 23.266 -1.561 1.00 66.88 196 LEU A N 1
ATOM 1587 C CA . LEU A 1 196 ? -9.469 23.524 -0.943 1.00 66.88 196 LEU A CA 1
ATOM 1588 C C . LEU A 1 196 ? -9.502 23.065 0.518 1.00 66.88 196 LEU A C 1
ATOM 1590 O O . LEU A 1 196 ? -10.001 23.786 1.377 1.00 66.88 196 LEU A O 1
ATOM 1594 N N . TYR A 1 197 ? -8.916 21.906 0.826 1.00 64.38 197 TYR A N 1
ATOM 1595 C CA . TYR A 1 197 ? -8.787 21.423 2.201 1.00 64.38 197 TYR A CA 1
ATOM 1596 C C . TYR A 1 197 ? -7.893 22.337 3.055 1.00 64.38 197 TYR A C 1
ATOM 1598 O O . TYR A 1 197 ? -8.243 22.674 4.188 1.00 64.38 197 TYR A O 1
ATOM 1606 N N . ALA A 1 198 ? -6.760 22.789 2.508 1.00 64.88 198 ALA A N 1
ATOM 1607 C CA . ALA A 1 198 ? -5.879 23.745 3.172 1.00 64.88 198 ALA A CA 1
ATOM 1608 C C . ALA A 1 198 ? -6.568 25.104 3.385 1.00 64.88 198 ALA A C 1
ATOM 1610 O O . ALA A 1 198 ? -6.496 25.652 4.483 1.00 64.88 198 ALA A O 1
ATOM 1611 N N . ALA A 1 199 ? -7.294 25.609 2.384 1.00 65.31 199 ALA A N 1
ATOM 1612 C CA . ALA A 1 199 ? -8.061 26.850 2.469 1.00 65.31 199 ALA A CA 1
ATOM 1613 C C . ALA A 1 199 ? -9.185 26.760 3.511 1.00 65.31 199 ALA A C 1
ATOM 1615 O O . ALA A 1 199 ? -9.345 27.675 4.314 1.00 65.31 199 ALA A O 1
ATOM 1616 N N . HIS A 1 200 ? -9.903 25.635 3.571 1.00 70.12 200 HIS A N 1
ATOM 1617 C CA . HIS A 1 200 ? -10.899 25.379 4.611 1.00 70.12 200 HIS A CA 1
ATOM 1618 C C . HIS A 1 200 ? -10.263 25.383 6.008 1.00 70.12 200 HIS A C 1
ATOM 1620 O O . HIS A 1 200 ? -10.773 26.021 6.925 1.00 70.12 200 HIS A O 1
ATOM 1626 N N . LYS A 1 201 ? -9.108 24.727 6.179 1.00 69.12 201 LYS A N 1
ATOM 1627 C CA . LYS A 1 201 ? -8.393 24.717 7.463 1.00 69.12 201 LYS A CA 1
ATOM 1628 C C . LYS A 1 201 ? -7.932 26.119 7.881 1.00 69.12 201 LYS A C 1
ATOM 1630 O O . LYS A 1 201 ? -8.049 26.456 9.053 1.00 69.12 201 LYS A O 1
ATOM 1635 N N . ILE A 1 202 ? -7.437 26.923 6.938 1.00 65.69 202 ILE A N 1
ATOM 1636 C CA . ILE A 1 202 ? -7.026 28.316 7.179 1.00 65.69 202 ILE A CA 1
ATOM 1637 C C . ILE A 1 202 ? -8.239 29.180 7.539 1.00 65.69 202 ILE A C 1
ATOM 1639 O O . ILE A 1 202 ? -8.177 29.935 8.502 1.00 65.69 202 ILE A O 1
ATOM 1643 N N . SER A 1 203 ? -9.355 29.034 6.822 1.00 63.78 203 SER A N 1
ATOM 1644 C CA . SER A 1 203 ? -10.599 29.758 7.104 1.00 63.78 203 SER A CA 1
ATOM 1645 C C . SER A 1 203 ? -11.122 29.464 8.511 1.00 63.78 203 SER A C 1
ATOM 1647 O O . SER A 1 203 ? -11.428 30.399 9.243 1.00 63.78 203 SER A O 1
ATOM 1649 N N . VAL A 1 204 ? -11.132 28.195 8.930 1.00 67.81 204 VAL A N 1
ATOM 1650 C CA . VAL A 1 204 ? -11.539 27.794 10.290 1.00 67.81 204 VAL A CA 1
ATOM 1651 C C . VAL A 1 204 ? -10.593 28.349 11.366 1.00 67.81 204 VAL A C 1
ATOM 1653 O O . VAL A 1 204 ? -11.030 28.650 12.476 1.00 67.81 204 VAL A O 1
ATOM 1656 N N . ASP A 1 205 ? -9.300 28.490 11.063 1.00 64.06 205 ASP A N 1
ATOM 1657 C CA . ASP A 1 205 ? -8.313 29.042 12.000 1.00 64.06 205 ASP A CA 1
ATOM 1658 C C . ASP A 1 205 ? -8.429 30.573 12.136 1.00 64.06 205 ASP A C 1
ATOM 1660 O O . ASP A 1 205 ? -8.271 31.112 13.231 1.00 64.06 205 ASP A O 1
ATOM 1664 N N . ILE A 1 206 ? -8.771 31.272 11.047 1.00 63.28 206 ILE A N 1
ATOM 1665 C CA . ILE A 1 206 ? -9.056 32.717 11.049 1.00 63.28 206 ILE A CA 1
ATOM 1666 C C . ILE A 1 206 ? -10.332 33.016 11.842 1.00 63.28 206 ILE A C 1
ATOM 1668 O O . ILE A 1 206 ? -10.326 33.910 12.685 1.00 63.28 206 ILE A O 1
ATOM 1672 N N . ASP A 1 207 ? -11.394 32.237 11.635 1.00 59.41 207 ASP A N 1
ATOM 1673 C CA . ASP A 1 207 ? -12.686 32.440 12.303 1.00 59.41 207 ASP A CA 1
ATOM 1674 C C . ASP A 1 207 ? -12.575 32.226 13.824 1.00 59.41 207 ASP A C 1
ATOM 1676 O O . ASP A 1 207 ? -13.093 32.998 14.636 1.00 59.41 207 ASP A O 1
ATOM 1680 N N . LYS A 1 208 ? -11.770 31.237 14.240 1.00 58.44 208 LYS A N 1
ATOM 1681 C CA . LYS A 1 208 ? -11.413 31.041 15.652 1.00 58.44 208 LYS A CA 1
ATOM 1682 C C . LYS A 1 208 ? -10.643 32.219 16.242 1.00 58.44 208 LYS A C 1
ATOM 1684 O O . LYS A 1 208 ? -10.929 32.601 17.374 1.00 58.44 208 LYS A O 1
ATOM 1689 N N . LYS A 1 209 ? -9.678 32.791 15.516 1.00 57.12 209 LYS A N 1
ATOM 1690 C CA . LYS A 1 209 ? -8.902 33.948 15.997 1.00 57.12 209 LYS A CA 1
ATOM 1691 C C . LYS A 1 209 ? -9.766 35.204 16.118 1.00 57.12 209 LYS A C 1
ATOM 1693 O O . LYS A 1 209 ? -9.688 35.876 17.142 1.00 57.12 209 LYS A O 1
ATOM 1698 N N . ALA A 1 210 ? -10.649 35.450 15.151 1.00 57.88 210 ALA A N 1
ATOM 1699 C CA . ALA A 1 210 ? -11.593 36.568 15.184 1.00 57.88 210 ALA A CA 1
ATOM 1700 C C . ALA A 1 210 ? -12.581 36.467 16.364 1.00 57.88 210 ALA A C 1
ATOM 1702 O O . ALA A 1 210 ? -12.857 37.457 17.040 1.00 57.88 210 ALA A O 1
ATOM 1703 N N . THR A 1 211 ? -13.052 35.253 16.671 1.00 55.84 211 THR A N 1
ATOM 1704 C CA . THR A 1 211 ? -13.957 35.014 17.809 1.00 55.84 211 THR A CA 1
ATOM 1705 C C . THR A 1 211 ? -13.258 35.240 19.161 1.00 55.84 211 THR A C 1
ATOM 1707 O O . THR A 1 211 ? -13.868 35.750 20.100 1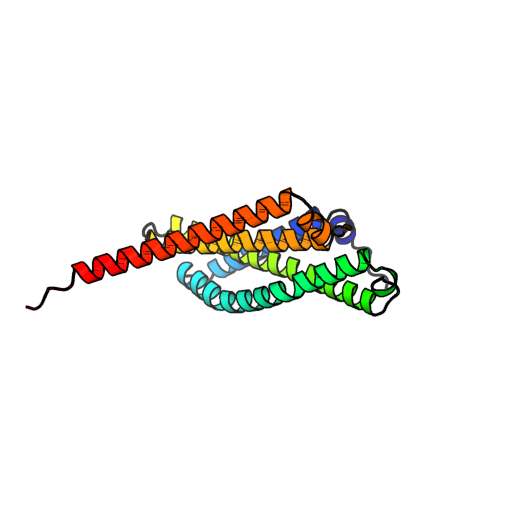.00 55.84 211 THR A O 1
ATOM 1710 N N . VAL A 1 212 ? -11.965 34.905 19.271 1.00 56.56 212 VAL A N 1
ATOM 1711 C CA . VAL A 1 212 ? -11.170 35.124 20.494 1.00 56.56 212 VAL A CA 1
ATOM 1712 C C . VAL A 1 212 ? -10.909 36.616 20.731 1.00 56.56 212 VAL A C 1
ATOM 1714 O O . VAL A 1 212 ? -11.082 37.077 21.860 1.00 56.56 212 VAL A O 1
ATOM 1717 N N . GLU A 1 213 ? -10.588 37.387 19.688 1.00 55.34 213 GLU A N 1
ATOM 1718 C CA . GLU A 1 213 ? -10.375 38.842 19.792 1.00 55.34 213 GLU A CA 1
ATOM 1719 C C . GLU A 1 213 ? -11.650 39.617 20.168 1.00 55.34 213 GLU A C 1
ATOM 1721 O O . GLU A 1 213 ? -11.574 40.600 20.901 1.00 55.34 213 GLU A O 1
ATOM 1726 N N . GLN A 1 214 ? -12.836 39.159 19.749 1.00 54.16 214 GLN A N 1
ATOM 1727 C CA . GLN A 1 214 ? -14.112 39.759 20.170 1.00 54.16 214 GLN A CA 1
ATOM 1728 C C . GLN A 1 214 ? -14.503 39.449 21.624 1.00 54.16 214 GLN A C 1
ATOM 1730 O O . GLN A 1 214 ? -15.313 40.172 22.202 1.00 54.16 214 GLN A O 1
ATOM 1735 N N . SER A 1 215 ? -13.949 38.387 22.215 1.00 49.62 215 SER A N 1
ATOM 1736 C CA . SER A 1 215 ? -14.283 37.939 23.575 1.00 49.62 215 SER A CA 1
ATOM 1737 C C . SER A 1 215 ? -13.380 38.510 24.676 1.00 49.62 215 SER A C 1
ATOM 1739 O O . SER A 1 215 ? -13.684 38.346 25.858 1.00 49.62 215 SER A O 1
ATOM 1741 N N . GLN A 1 216 ? -12.289 39.202 24.323 1.00 45.69 216 GLN A N 1
ATOM 1742 C CA . GLN A 1 216 ? -11.485 39.928 25.306 1.00 45.69 216 GLN A CA 1
ATOM 1743 C C . GLN A 1 216 ? -12.187 41.241 25.695 1.00 45.69 216 GLN A C 1
ATOM 1745 O O . GLN A 1 216 ? -12.482 42.058 24.819 1.00 45.69 216 GLN A O 1
ATOM 1750 N N . PRO A 1 217 ? -12.456 41.490 26.993 1.00 51.81 217 PRO A N 1
ATOM 1751 C CA . PRO A 1 217 ? -13.020 42.761 27.418 1.00 51.81 217 PRO A CA 1
ATOM 1752 C C . PRO A 1 217 ? -12.013 43.869 27.107 1.00 51.81 217 PRO A C 1
ATOM 1754 O O . PRO A 1 217 ? -10.852 43.793 27.511 1.00 51.81 217 PRO A O 1
ATOM 1757 N N . ARG A 1 218 ? -12.456 44.903 26.382 1.00 52.81 218 ARG A N 1
ATOM 1758 C CA . ARG A 1 218 ? -11.681 46.134 26.204 1.00 52.81 218 ARG A CA 1
ATOM 1759 C C . ARG A 1 218 ? -11.472 46.750 27.584 1.00 52.81 218 ARG A C 1
ATOM 1761 O O . ARG A 1 218 ? -12.382 47.366 28.128 1.00 52.81 218 ARG A O 1
ATOM 1768 N N . THR A 1 219 ? -10.291 46.560 28.157 1.00 52.97 219 THR A N 1
ATOM 1769 C CA . THR A 1 219 ? -9.831 47.362 29.287 1.00 52.97 219 THR A CA 1
ATOM 1770 C C . THR A 1 219 ? -9.493 48.748 28.753 1.00 52.97 219 THR A C 1
ATOM 1772 O O . THR A 1 219 ? -8.416 48.951 28.189 1.00 52.97 219 THR A O 1
ATOM 1775 N N . SER A 1 220 ? -10.446 49.668 28.881 1.00 45.50 220 SER A N 1
ATOM 1776 C CA . SER A 1 220 ? -10.223 51.115 28.877 1.00 45.50 220 SER A CA 1
ATOM 1777 C C . SER A 1 220 ? -10.690 51.673 30.206 1.00 45.50 220 SER A C 1
ATOM 1779 O O . SER A 1 220 ? -11.847 51.338 30.556 1.00 45.50 220 SER A O 1
#

Foldseek 3Di:
DPPDPPVVVVVCVVDLVSVLVVLLVVLLVVLVVVLVVLVPPPDDPLVVVLVVCCVVVVVVLVVLVVVLVVLLVVLLVLLLCCVPPVVDQNPVHPNVVVSVVSLVVSLVSLSVSLSVLSSNLSSLVVSVVVCVVPPVPCPPVNVVVSVVSNVVSVVSSVVSSVSSVVSPDNDSVVVVLVPDPVNVVVVVVVVVVVVVVVVVVVVVVVVVVVVVVVPDPPPD

pLDDT: mean 72.39, std 11.89, range [34.38, 88.94]

Secondary structure (DSSP, 8-state):
------HHHHHHTT-HHHHHHHHHHHHHHHHHHHHHHHHTSTT--HHHHHHHHHHHHHHHHHHHHHHHHHHHHHHHHHHHHHHH-HHHHSTTSHHHHHHHHHHHHHHHHHHHHHHHHHHHHHHHHHHHHHHHHH-S---HHHHHHHHHHHHHHHHHHHHHHHHHHHHHSSS-HHHHHHTSHHHHHHHHHHHHHHHHHHHHHHHHHHHHHHHHHHHS----